Protein AF-A0A7M2AJI7-F1 (afdb_monomer_lite)

Secondary structure (DSSP, 8-state):
-EEEEEEEEPPPBHHHHTT-B-TT--PPB-HHHHHHHHHHHHHHTTS---EEEE-SSHHHHHHHHHHHHHH---EEE-GGGSPPP-GGGBT--HHHHHHHH-TTGGGS---PPPHHHHHHHHHHHHHHHHHHSTT-EEEEEE-HHHHHHHHHHHSTTT-SS----TT-EEEEEEETTEEEEEEEEEPTT-----S------SSSHHHHHHHHHHHHHHHHHTGGGS-GGGGT-TT-EEEEEEEEEEEETTEEEEEEEEEEEETTEEEEEEEEEE---S-----------

Radius of gyration: 22.79 Å; chains: 1; bounding box: 47×54×51 Å

pLDDT: mean 76.77, std 26.4, range [27.0, 98.88]

Structure (mmCIF, N/CA/C/O backbone):
data_AF-A0A7M2AJI7-F1
#
_entry.id   AF-A0A7M2AJI7-F1
#
loop_
_atom_site.group_PDB
_atom_site.id
_atom_site.type_symbol
_atom_site.label_atom_id
_atom_site.label_alt_id
_atom_site.label_comp_id
_atom_site.label_asym_id
_atom_site.label_entity_id
_atom_site.label_seq_id
_atom_site.pdbx_PDB_ins_code
_atom_site.Cartn_x
_atom_site.Cartn_y
_atom_site.Cartn_z
_atom_site.occupancy
_atom_site.B_iso_or_equiv
_atom_site.auth_seq_id
_atom_site.auth_comp_id
_atom_site.auth_asym_id
_atom_site.auth_atom_id
_atom_site.pdbx_PDB_model_num
ATOM 1 N N . MET A 1 1 ? -23.344 -1.200 14.673 1.00 78.75 1 MET A N 1
ATOM 2 C CA . MET A 1 1 ? -21.973 -1.723 14.736 1.00 78.75 1 MET A CA 1
ATOM 3 C C . MET A 1 1 ? -21.228 -1.281 13.487 1.00 78.75 1 MET A C 1
ATOM 5 O O . MET A 1 1 ? -21.817 -1.350 12.407 1.00 78.75 1 MET A O 1
ATOM 9 N N . ALA A 1 2 ? -20.015 -0.754 13.634 1.00 90.81 2 ALA A N 1
ATOM 10 C CA . ALA A 1 2 ? -19.232 -0.164 12.551 1.00 90.81 2 ALA A CA 1
ATOM 11 C C . ALA A 1 2 ? -17.759 -0.579 12.639 1.00 90.81 2 ALA A C 1
ATOM 13 O O . ALA A 1 2 ? -17.116 -0.370 13.661 1.00 90.81 2 ALA A O 1
ATOM 14 N N . THR A 1 3 ? -17.201 -1.112 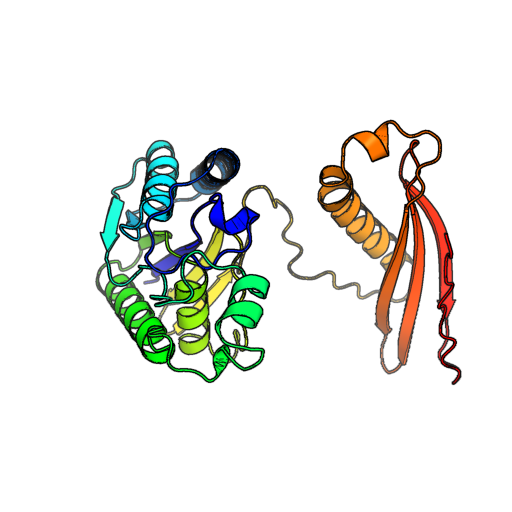11.555 1.00 96.69 3 THR A N 1
ATOM 15 C CA . THR A 1 3 ? -15.760 -1.401 11.463 1.00 96.69 3 THR A CA 1
ATOM 16 C C . THR A 1 3 ? -15.079 -0.281 10.685 1.00 96.69 3 THR A C 1
ATOM 18 O O . THR A 1 3 ? -15.529 0.082 9.595 1.00 96.69 3 THR A O 1
ATOM 21 N N . THR A 1 4 ? -13.997 0.274 11.231 1.00 98.06 4 THR A N 1
ATOM 22 C CA . THR A 1 4 ? -13.176 1.292 10.554 1.00 98.06 4 THR A CA 1
ATOM 23 C C . THR A 1 4 ? -11.874 0.662 10.089 1.00 98.06 4 THR A C 1
ATOM 25 O O . THR A 1 4 ? -11.208 -0.011 10.868 1.00 98.06 4 THR A O 1
ATOM 28 N N . ILE A 1 5 ? -11.490 0.890 8.836 1.00 98.69 5 ILE A N 1
ATOM 29 C CA . ILE A 1 5 ? -10.272 0.332 8.246 1.00 98.69 5 ILE A CA 1
ATOM 30 C C . ILE A 1 5 ? -9.422 1.462 7.668 1.00 98.69 5 ILE A C 1
ATOM 32 O O . ILE A 1 5 ? -9.848 2.149 6.742 1.00 98.69 5 ILE A O 1
ATOM 36 N N . GLY A 1 6 ? -8.213 1.643 8.194 1.00 98.62 6 GLY A N 1
ATOM 37 C CA . GLY A 1 6 ? -7.184 2.522 7.648 1.00 98.62 6 GLY A CA 1
ATOM 38 C C . GLY A 1 6 ? -6.243 1.754 6.724 1.00 98.62 6 GLY A C 1
ATOM 39 O O . GLY A 1 6 ? -5.364 1.039 7.192 1.00 98.62 6 GLY A O 1
ATOM 40 N N . LEU A 1 7 ? -6.406 1.909 5.413 1.00 98.81 7 LEU A N 1
ATOM 41 C CA . LEU A 1 7 ? -5.514 1.353 4.395 1.00 98.81 7 LEU A CA 1
ATOM 42 C C . LEU A 1 7 ? -4.303 2.270 4.220 1.00 98.81 7 LEU A C 1
ATOM 44 O O . LEU A 1 7 ? -4.465 3.438 3.868 1.00 98.81 7 LEU A O 1
ATOM 48 N N . ILE A 1 8 ? -3.104 1.741 4.436 1.00 98.88 8 ILE A N 1
ATOM 49 C CA . ILE A 1 8 ? -1.844 2.481 4.386 1.00 98.88 8 ILE A CA 1
ATOM 50 C C . ILE A 1 8 ? -0.928 1.848 3.347 1.00 98.88 8 ILE A C 1
ATOM 52 O O . ILE A 1 8 ? -0.671 0.647 3.392 1.00 98.88 8 ILE A O 1
ATOM 56 N N . ARG A 1 9 ? -0.377 2.647 2.432 1.00 98.75 9 ARG A N 1
ATOM 57 C CA . ARG A 1 9 ? 0.737 2.187 1.590 1.00 98.75 9 ARG A CA 1
ATOM 58 C C . ARG A 1 9 ? 2.046 2.287 2.369 1.00 98.75 9 ARG A C 1
ATOM 60 O O . ARG A 1 9 ? 2.282 3.292 3.035 1.00 98.75 9 ARG A O 1
ATOM 67 N N . HIS A 1 10 ? 2.906 1.280 2.240 1.00 98.75 10 HIS A N 1
ATOM 68 C CA . HIS A 1 10 ? 4.253 1.277 2.816 1.00 98.75 10 HIS A CA 1
ATOM 69 C C . HIS A 1 10 ? 5.047 2.570 2.526 1.00 98.75 10 HIS A C 1
ATOM 71 O O . HIS A 1 10 ? 4.789 3.278 1.543 1.00 98.75 10 HIS A O 1
ATOM 77 N N . GLY A 1 11 ? 6.040 2.865 3.369 1.00 97.94 11 GLY A N 1
ATOM 78 C CA . GLY A 1 11 ? 6.964 3.985 3.168 1.00 97.94 11 GLY A CA 1
ATOM 79 C C . GLY A 1 11 ? 7.808 3.875 1.899 1.00 97.94 11 GLY A C 1
ATOM 80 O O . GLY A 1 11 ? 7.823 2.840 1.231 1.00 97.94 11 GLY A O 1
ATOM 81 N N . VAL A 1 12 ? 8.475 4.964 1.527 1.00 97.00 12 VAL A N 1
ATOM 82 C CA . VAL A 1 12 ? 9.360 4.988 0.354 1.00 97.00 12 VAL A CA 1
ATOM 83 C C . VAL A 1 12 ? 10.479 3.942 0.474 1.00 97.00 12 VAL A C 1
ATOM 85 O O . VAL A 1 12 ? 10.937 3.572 1.552 1.00 97.00 12 VAL A O 1
ATOM 88 N N . THR A 1 13 ? 10.874 3.423 -0.682 1.00 98.25 13 THR A N 1
ATOM 89 C CA . THR A 1 13 ? 11.992 2.495 -0.879 1.00 98.25 13 THR A CA 1
ATOM 90 C C . THR A 1 13 ? 12.877 3.052 -1.990 1.00 98.25 13 THR A C 1
ATOM 92 O O . THR A 1 13 ? 12.413 3.861 -2.802 1.00 98.25 13 THR A O 1
ATOM 95 N N . GLU A 1 14 ? 14.096 2.537 -2.132 1.00 97.25 14 GLU A N 1
ATOM 96 C CA . GLU A 1 14 ? 14.982 2.930 -3.238 1.00 97.25 14 GLU A CA 1
ATOM 97 C C . GLU A 1 14 ? 14.343 2.717 -4.618 1.00 97.25 14 GLU A C 1
ATOM 99 O O . GLU A 1 14 ? 14.463 3.548 -5.517 1.00 97.25 14 GLU A O 1
ATOM 104 N N . TRP A 1 15 ? 13.573 1.640 -4.796 1.00 98.00 15 TRP A N 1
ATOM 105 C CA . TRP A 1 15 ? 12.910 1.376 -6.074 1.00 98.00 15 TRP A CA 1
ATOM 106 C C . TRP A 1 15 ? 11.748 2.329 -6.361 1.00 98.00 15 TRP A C 1
ATOM 108 O O . TRP A 1 15 ? 11.396 2.501 -7.526 1.00 98.00 15 TRP A O 1
ATOM 118 N N . ASN A 1 16 ? 11.163 2.983 -5.351 1.00 93.19 16 ASN A N 1
ATOM 119 C CA . ASN A 1 16 ? 10.223 4.076 -5.611 1.00 93.19 16 ASN A CA 1
ATOM 120 C C . ASN A 1 16 ? 10.945 5.287 -6.207 1.00 93.19 16 ASN A C 1
ATOM 122 O O . ASN A 1 16 ? 10.489 5.801 -7.226 1.00 93.19 16 ASN A O 1
ATOM 126 N N . ASN A 1 17 ? 12.085 5.678 -5.635 1.00 88.88 17 ASN A N 1
ATOM 127 C CA . ASN A 1 17 ? 12.876 6.818 -6.111 1.00 88.88 17 ASN A CA 1
ATOM 128 C C . ASN A 1 17 ? 13.401 6.598 -7.533 1.00 88.88 17 ASN A C 1
ATOM 130 O O . ASN A 1 17 ? 13.368 7.502 -8.364 1.00 88.88 17 ASN A O 1
ATOM 134 N N . LEU A 1 18 ? 13.791 5.361 -7.845 1.00 91.81 18 LEU A N 1
ATOM 135 C CA . LEU A 1 18 ? 14.234 4.961 -9.181 1.00 91.81 18 LEU A CA 1
ATOM 136 C C . LEU A 1 18 ? 13.083 4.667 -10.158 1.00 91.81 18 LEU A C 1
ATOM 138 O O . LEU A 1 18 ? 13.342 4.282 -11.294 1.00 91.81 18 LEU A O 1
ATOM 142 N N . SER A 1 19 ? 11.818 4.808 -9.742 1.00 94.06 19 SER A N 1
ATOM 143 C CA . SER A 1 19 ? 10.640 4.478 -10.562 1.00 94.06 19 SER A CA 1
ATOM 144 C C . SER A 1 19 ? 10.656 3.048 -11.131 1.00 94.06 19 SER A C 1
ATOM 146 O O . SER A 1 19 ? 10.193 2.792 -12.246 1.00 94.06 19 SER A O 1
ATOM 148 N N . LYS A 1 20 ? 11.180 2.096 -10.351 1.00 97.25 20 LYS A N 1
ATOM 149 C CA . LYS A 1 20 ? 11.219 0.669 -10.687 1.00 97.25 20 LYS A CA 1
ATOM 150 C C . LYS A 1 20 ? 9.962 -0.038 -10.193 1.00 97.25 20 LYS A C 1
ATOM 152 O O . LYS A 1 20 ? 9.489 0.206 -9.081 1.00 97.25 20 LYS A O 1
ATOM 157 N N . ALA A 1 21 ? 9.427 -0.952 -11.002 1.00 96.88 21 ALA A N 1
ATOM 158 C CA . ALA A 1 21 ? 8.356 -1.829 -10.535 1.00 96.88 21 ALA A CA 1
ATOM 159 C C . ALA A 1 21 ? 8.900 -2.769 -9.452 1.00 96.88 21 ALA A C 1
ATOM 161 O O . ALA A 1 21 ? 9.912 -3.426 -9.661 1.00 96.88 21 ALA A O 1
ATOM 162 N N . GLN A 1 22 ? 8.236 -2.822 -8.298 1.00 98.25 22 GLN A N 1
ATOM 163 C CA . GLN A 1 22 ? 8.641 -3.694 -7.188 1.00 98.25 22 GLN A CA 1
ATOM 164 C C . GLN A 1 22 ? 7.928 -5.032 -7.222 1.00 98.25 22 GLN A C 1
ATOM 166 O O . GLN A 1 22 ? 8.570 -6.058 -7.070 1.00 98.25 22 GLN A O 1
ATOM 171 N N . GLY A 1 23 ? 6.609 -5.009 -7.406 1.00 98.00 23 GLY A N 1
ATOM 172 C CA . GLY A 1 23 ? 5.778 -6.192 -7.252 1.00 98.00 23 GLY A CA 1
ATOM 173 C C . GLY A 1 23 ? 6.090 -6.955 -5.963 1.00 98.00 23 GLY A C 1
ATOM 174 O O . GLY A 1 23 ? 6.082 -6.361 -4.878 1.00 98.00 23 GLY A O 1
ATOM 175 N N . ILE A 1 24 ? 6.398 -8.244 -6.071 1.00 98.31 24 ILE A N 1
ATOM 176 C CA . ILE A 1 24 ? 6.724 -9.098 -4.921 1.00 98.31 24 ILE A CA 1
ATOM 177 C C . ILE A 1 24 ? 8.218 -9.135 -4.570 1.00 98.31 24 ILE A C 1
ATOM 179 O O . ILE A 1 24 ? 8.568 -9.736 -3.555 1.00 98.31 24 ILE A O 1
ATOM 183 N N . SER A 1 25 ? 9.087 -8.463 -5.333 1.00 98.44 25 SER A N 1
ATOM 184 C CA . SER A 1 25 ? 10.491 -8.270 -4.954 1.00 98.44 25 SER A CA 1
ATOM 185 C C . SER A 1 25 ? 10.599 -7.582 -3.592 1.00 98.44 25 SER A C 1
ATOM 187 O O . SER A 1 25 ? 9.934 -6.570 -3.323 1.00 98.44 25 SER A O 1
ATOM 189 N N . ASP A 1 26 ? 11.440 -8.137 -2.719 1.00 98.06 26 ASP A N 1
ATOM 190 C CA . ASP A 1 26 ? 11.510 -7.723 -1.321 1.00 98.06 26 ASP A CA 1
ATOM 191 C C . ASP A 1 26 ? 12.552 -6.623 -1.093 1.00 98.06 26 ASP A C 1
ATOM 193 O O . ASP A 1 26 ? 13.709 -6.874 -0.761 1.00 98.06 26 ASP A O 1
ATOM 197 N N . ILE A 1 27 ? 12.129 -5.380 -1.320 1.00 98.31 27 ILE A N 1
ATOM 198 C CA . ILE A 1 27 ? 12.952 -4.183 -1.124 1.00 98.31 27 ILE A CA 1
ATOM 199 C C . ILE A 1 27 ? 12.585 -3.542 0.219 1.00 98.31 27 ILE A C 1
ATOM 201 O O . ILE A 1 27 ? 11.392 -3.308 0.450 1.00 98.31 27 ILE A O 1
ATOM 205 N N . PRO A 1 28 ? 13.557 -3.257 1.106 1.00 98.62 28 PRO A N 1
ATOM 206 C CA . PRO A 1 28 ? 13.291 -2.588 2.375 1.00 98.62 28 PRO A CA 1
ATOM 207 C C . PRO A 1 28 ? 12.975 -1.099 2.179 1.00 98.62 28 PRO A C 1
ATOM 209 O O . PRO A 1 28 ? 13.199 -0.526 1.108 1.00 98.62 28 PRO A O 1
ATOM 212 N N . LEU A 1 29 ? 12.462 -0.466 3.235 1.00 98.69 29 LEU A N 1
ATOM 213 C CA . LEU A 1 29 ? 12.378 0.992 3.314 1.00 98.69 29 LEU A CA 1
ATOM 214 C C . LEU A 1 29 ? 13.768 1.621 3.201 1.00 98.69 29 LEU A C 1
ATOM 216 O O . LEU A 1 29 ? 14.758 1.043 3.652 1.00 98.69 29 LEU A O 1
ATOM 220 N N . ASN A 1 30 ? 13.820 2.825 2.639 1.00 97.31 30 ASN A N 1
ATOM 221 C CA . ASN A 1 30 ? 14.987 3.691 2.762 1.00 97.31 30 ASN A CA 1
ATOM 222 C C . ASN A 1 30 ? 14.817 4.681 3.925 1.00 97.31 30 ASN A C 1
ATOM 224 O O . ASN A 1 30 ? 13.809 4.648 4.634 1.00 97.31 30 ASN A O 1
ATOM 228 N N . GLU A 1 31 ? 15.800 5.562 4.119 1.00 95.94 31 GLU A N 1
ATOM 229 C CA . GLU A 1 31 ? 15.793 6.566 5.192 1.00 95.94 31 GLU A CA 1
ATOM 230 C C . GLU A 1 31 ? 14.533 7.444 5.144 1.00 95.94 31 GLU A C 1
ATOM 232 O O . GLU A 1 31 ? 13.827 7.564 6.145 1.00 95.94 31 GLU A O 1
ATOM 237 N N . GLU A 1 32 ? 14.165 7.945 3.958 1.00 94.75 32 GLU A N 1
ATOM 238 C CA . GLU A 1 32 ? 12.927 8.713 3.768 1.00 94.75 32 GLU A CA 1
ATOM 239 C C . GLU A 1 32 ? 11.686 7.891 4.157 1.00 94.75 32 GLU A C 1
ATOM 241 O O . GLU A 1 32 ? 10.779 8.389 4.822 1.00 94.75 32 GLU A O 1
ATOM 246 N N . GLY A 1 33 ? 11.629 6.614 3.775 1.00 96.06 33 GLY A N 1
ATOM 247 C CA . GLY A 1 33 ? 10.530 5.722 4.130 1.00 96.06 33 GLY A CA 1
ATOM 248 C C . GLY A 1 33 ? 10.381 5.518 5.636 1.00 96.06 33 GLY A C 1
ATOM 249 O O . GLY A 1 33 ? 9.252 5.470 6.134 1.00 96.06 33 GLY A O 1
ATOM 250 N N . ILE A 1 34 ? 11.497 5.441 6.364 1.00 97.94 34 ILE A N 1
ATOM 251 C CA . ILE A 1 34 ? 11.516 5.338 7.828 1.00 97.94 34 ILE A CA 1
ATOM 252 C C . ILE A 1 34 ? 10.990 6.634 8.458 1.00 97.94 34 ILE A C 1
ATOM 254 O O . ILE A 1 34 ? 10.131 6.586 9.346 1.00 97.94 34 ILE A O 1
ATOM 258 N N . GLU A 1 35 ? 11.435 7.794 7.974 1.00 93.38 35 GLU A N 1
ATOM 259 C CA . GLU A 1 35 ? 10.953 9.101 8.440 1.00 93.38 35 GLU A CA 1
ATOM 260 C C . GLU A 1 35 ? 9.452 9.280 8.183 1.00 93.38 35 GLU A C 1
ATOM 262 O O . GLU A 1 35 ? 8.701 9.685 9.076 1.00 93.38 35 GLU A O 1
ATOM 267 N N . GLN A 1 36 ? 8.988 8.915 6.985 1.00 93.19 36 GLN A N 1
ATOM 268 C CA . GLN A 1 36 ? 7.574 8.962 6.624 1.00 93.19 36 GLN A CA 1
ATOM 269 C C . GLN A 1 36 ? 6.725 8.059 7.529 1.00 93.19 36 GLN A C 1
ATOM 271 O O . GLN A 1 36 ? 5.682 8.489 8.030 1.00 93.19 36 GLN A O 1
ATOM 276 N N . ALA A 1 37 ? 7.165 6.818 7.771 1.00 97.69 37 ALA A N 1
ATOM 277 C CA . ALA A 1 37 ? 6.465 5.887 8.653 1.00 97.69 37 ALA A CA 1
ATOM 278 C C . ALA A 1 37 ? 6.415 6.412 10.097 1.00 97.69 37 ALA A C 1
ATOM 280 O O . ALA A 1 37 ? 5.370 6.342 10.743 1.00 97.69 37 ALA A O 1
ATOM 281 N N . THR A 1 38 ? 7.502 7.024 10.571 1.00 96.12 38 THR A N 1
ATOM 282 C CA . THR A 1 38 ? 7.580 7.650 11.900 1.00 96.12 38 THR A CA 1
ATOM 283 C C . THR A 1 38 ? 6.613 8.832 12.021 1.00 96.12 38 THR A C 1
ATOM 285 O O . THR A 1 38 ? 5.889 8.963 13.011 1.00 96.12 38 THR A O 1
ATOM 288 N N . ALA A 1 39 ? 6.534 9.681 10.993 1.00 92.06 39 ALA A N 1
ATOM 289 C CA . ALA A 1 39 ? 5.593 10.797 10.954 1.00 92.06 39 ALA A CA 1
ATOM 290 C C . ALA A 1 39 ? 4.131 10.320 10.938 1.00 92.06 39 ALA A C 1
ATOM 292 O O . ALA A 1 39 ? 3.271 10.928 11.583 1.00 92.06 39 ALA A O 1
ATOM 293 N N . LEU A 1 40 ? 3.845 9.221 10.231 1.00 95.25 40 LEU A N 1
ATOM 294 C CA . LEU A 1 40 ? 2.531 8.584 10.242 1.00 95.25 40 LEU A CA 1
ATOM 295 C C . LEU A 1 40 ? 2.195 8.002 11.613 1.00 95.25 40 LEU A C 1
ATOM 297 O O . LEU A 1 40 ? 1.114 8.285 12.122 1.00 95.25 40 LEU A O 1
ATOM 301 N N . ALA A 1 41 ? 3.123 7.286 12.244 1.00 96.69 41 ALA A N 1
ATOM 302 C CA . ALA A 1 41 ? 2.952 6.750 13.591 1.00 96.69 41 ALA A CA 1
ATOM 303 C C . ALA A 1 41 ? 2.573 7.855 14.596 1.00 96.69 41 ALA A C 1
ATOM 305 O O . ALA A 1 41 ? 1.580 7.734 15.310 1.00 96.69 41 ALA A O 1
ATOM 306 N N . LYS A 1 42 ? 3.279 8.996 14.559 1.00 92.81 42 LYS A N 1
ATOM 307 C CA . LYS A 1 42 ? 2.981 10.166 15.404 1.00 92.81 42 LYS A CA 1
ATOM 308 C C . LYS A 1 42 ? 1.607 10.787 15.141 1.00 92.81 42 LYS A C 1
ATOM 310 O O . LYS A 1 42 ? 1.004 11.339 16.052 1.00 92.81 42 LYS A O 1
ATOM 315 N N . ARG A 1 43 ? 1.120 10.768 13.899 1.00 91.50 43 ARG A N 1
ATOM 316 C CA . ARG A 1 43 ? -0.246 11.221 13.597 1.00 91.50 43 ARG A CA 1
ATOM 317 C C . ARG A 1 43 ? -1.271 10.245 14.175 1.00 91.50 43 ARG A C 1
ATOM 319 O O . ARG A 1 43 ? -2.264 10.676 14.747 1.00 91.50 43 ARG A O 1
ATOM 326 N N . LEU A 1 44 ? -1.038 8.949 13.993 1.00 94.81 44 LEU A N 1
ATOM 327 C CA . LEU A 1 44 ? -1.967 7.904 14.410 1.00 94.81 44 LEU A CA 1
ATOM 328 C C . LEU A 1 44 ? -2.042 7.762 15.933 1.00 94.81 44 LEU A C 1
ATOM 330 O O . LEU A 1 44 ? -3.052 7.278 16.419 1.00 94.81 44 LEU A O 1
ATOM 334 N N . SER A 1 45 ? -1.032 8.209 16.686 1.00 93.00 45 SER A N 1
ATOM 335 C CA . SER A 1 45 ? -1.029 8.119 18.153 1.00 93.00 45 SER A CA 1
ATOM 336 C C . SER A 1 45 ? -2.059 9.009 18.852 1.00 93.00 45 SER A C 1
ATOM 338 O O . SER A 1 45 ? -2.336 8.804 20.030 1.00 93.00 45 SER A O 1
ATOM 340 N N . SER A 1 46 ? -2.650 9.980 18.145 1.00 90.25 46 SER A N 1
ATOM 341 C CA . SER A 1 46 ? -3.812 10.738 18.632 1.00 90.25 46 SER A CA 1
ATOM 342 C C . SER A 1 46 ? -5.159 10.098 18.275 1.00 90.25 46 SER A C 1
ATOM 344 O O . SER A 1 46 ? -6.203 10.687 18.538 1.00 90.25 46 SER A O 1
ATOM 346 N N . GLU A 1 47 ? -5.148 8.934 17.627 1.00 92.75 47 GLU A N 1
ATOM 347 C CA . GLU A 1 47 ? -6.331 8.192 17.199 1.00 92.75 47 GLU A CA 1
ATOM 348 C C . GLU A 1 47 ? -6.348 6.813 17.876 1.00 92.75 47 GLU A C 1
ATOM 350 O O . GLU A 1 47 ? -5.303 6.224 18.147 1.00 92.75 47 GLU A O 1
ATOM 355 N N . GLU A 1 48 ? -7.534 6.260 18.122 1.00 94.50 48 GLU A N 1
ATOM 356 C CA . GLU A 1 48 ? -7.652 4.902 18.657 1.00 94.50 48 GLU A CA 1
ATOM 357 C C . GLU A 1 48 ? -7.566 3.872 17.526 1.00 94.50 48 GLU A C 1
ATOM 359 O O . GLU A 1 48 ? -8.251 3.988 16.507 1.00 94.50 48 GLU A O 1
ATOM 364 N N . TRP A 1 49 ? -6.732 2.851 17.701 1.00 98.25 49 TRP A N 1
ATOM 365 C CA . TRP A 1 49 ? -6.603 1.714 16.791 1.00 98.25 49 TRP A CA 1
ATOM 366 C C . TRP A 1 49 ? -6.484 0.441 17.623 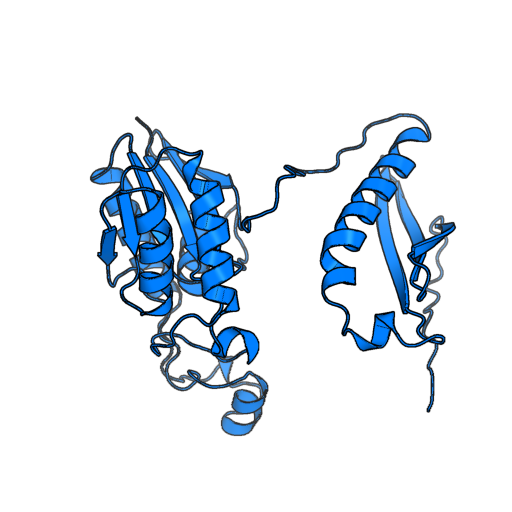1.00 98.25 49 TRP A C 1
ATOM 368 O O . TRP A 1 49 ? -5.853 0.452 18.673 1.00 98.25 49 TRP A O 1
ATOM 378 N N . ASP A 1 50 ? -7.094 -0.650 17.171 1.00 98.56 50 ASP A N 1
ATOM 379 C CA . ASP A 1 50 ? -7.149 -1.902 17.931 1.00 98.56 50 ASP A CA 1
ATOM 380 C C . ASP A 1 50 ? -6.101 -2.920 17.473 1.00 98.56 50 ASP A C 1
ATOM 382 O O . ASP A 1 50 ? -5.604 -3.715 18.268 1.00 98.56 50 ASP A O 1
ATOM 386 N N . VAL A 1 51 ? -5.811 -2.954 16.170 1.00 98.62 51 VAL A N 1
ATOM 387 C CA . VAL A 1 51 ? -4.969 -3.986 15.556 1.00 98.62 51 VAL A CA 1
ATOM 388 C C . VAL A 1 51 ? -4.397 -3.510 14.228 1.00 98.62 51 VAL A C 1
ATOM 390 O O . VAL A 1 51 ? -5.024 -2.747 13.487 1.00 98.62 51 VAL A O 1
ATOM 393 N N . ILE A 1 52 ? -3.201 -3.999 13.920 1.00 98.88 52 ILE A N 1
ATOM 394 C CA . ILE A 1 52 ? -2.521 -3.791 12.652 1.00 98.88 52 ILE A CA 1
ATOM 395 C C . ILE A 1 52 ? -2.457 -5.116 11.882 1.00 98.88 52 ILE A C 1
ATOM 397 O O . ILE A 1 52 ? -2.035 -6.141 12.412 1.00 98.88 52 ILE A O 1
ATOM 401 N N . PHE A 1 53 ? -2.804 -5.083 10.601 1.00 98.88 53 PHE A N 1
ATOM 402 C CA . PHE A 1 53 ? -2.468 -6.122 9.635 1.00 98.88 53 PHE A CA 1
ATOM 403 C C . PHE A 1 53 ? -1.444 -5.589 8.644 1.00 98.88 53 PHE A C 1
ATOM 405 O O . PHE A 1 53 ? -1.565 -4.461 8.172 1.00 98.88 53 PHE A O 1
ATOM 412 N N . SER A 1 54 ? -0.447 -6.394 8.297 1.00 98.88 54 SER A N 1
ATOM 413 C CA . SER A 1 54 ? 0.594 -6.005 7.354 1.00 98.88 54 SER A CA 1
ATOM 414 C C . SER A 1 54 ? 0.813 -7.060 6.283 1.00 98.88 54 SER A C 1
ATOM 416 O O . SER A 1 54 ? 0.687 -8.263 6.512 1.00 98.88 54 SER A O 1
ATOM 418 N N . SER A 1 55 ? 1.166 -6.609 5.086 1.00 98.75 55 SER A N 1
ATOM 419 C CA . SER A 1 55 ? 1.833 -7.482 4.131 1.00 98.75 55 SER A CA 1
ATOM 420 C C . SER A 1 55 ? 3.163 -7.954 4.711 1.00 98.75 55 SER A C 1
ATOM 422 O O . SER A 1 55 ? 3.905 -7.179 5.307 1.00 98.75 55 SER A O 1
ATOM 424 N N . ASN A 1 56 ? 3.517 -9.209 4.454 1.00 97.81 56 ASN A N 1
ATOM 425 C CA . ASN A 1 56 ? 4.800 -9.754 4.887 1.00 97.81 56 ASN A CA 1
ATOM 426 C C . ASN A 1 56 ? 6.010 -9.326 4.034 1.00 97.81 56 ASN A C 1
ATOM 428 O O . ASN A 1 56 ? 7.116 -9.767 4.328 1.00 97.81 56 ASN A O 1
ATOM 432 N N . LEU A 1 57 ? 5.838 -8.479 3.011 1.00 98.69 57 LEU A N 1
ATOM 433 C CA . LEU A 1 57 ? 6.975 -7.851 2.328 1.00 98.69 57 LEU A CA 1
ATOM 434 C C . LEU A 1 57 ? 7.644 -6.841 3.269 1.00 98.69 57 LEU A C 1
ATOM 436 O O . LEU A 1 57 ? 6.963 -6.058 3.936 1.00 98.69 57 LEU A O 1
ATOM 440 N N . THR A 1 58 ? 8.973 -6.833 3.302 1.00 98.69 58 THR A N 1
ATOM 441 C CA . THR A 1 58 ? 9.804 -6.131 4.286 1.00 98.69 58 THR A CA 1
ATOM 442 C C . THR A 1 58 ? 9.452 -4.651 4.400 1.00 98.69 58 THR A C 1
ATOM 444 O O . THR A 1 58 ? 9.254 -4.177 5.513 1.00 98.69 58 THR A O 1
ATOM 447 N N . ARG A 1 59 ? 9.245 -3.929 3.293 1.00 98.81 59 ARG A N 1
ATOM 448 C CA . ARG A 1 59 ? 8.796 -2.518 3.321 1.00 98.81 59 ARG A CA 1
ATOM 449 C C . ARG A 1 59 ? 7.483 -2.280 4.076 1.00 98.81 59 ARG A C 1
ATOM 451 O O . ARG A 1 59 ? 7.345 -1.282 4.785 1.00 98.81 59 ARG A O 1
ATOM 458 N N . ALA A 1 60 ? 6.509 -3.178 3.936 1.00 98.88 60 ALA A N 1
ATOM 459 C CA . ALA A 1 60 ? 5.230 -3.075 4.634 1.00 98.88 60 ALA A CA 1
ATOM 460 C C . ALA A 1 60 ? 5.382 -3.488 6.102 1.00 98.88 60 ALA A C 1
ATOM 462 O O . ALA A 1 60 ? 4.904 -2.781 6.988 1.00 98.88 60 ALA A O 1
ATOM 463 N N . ARG A 1 61 ? 6.123 -4.568 6.374 1.00 98.69 61 ARG A N 1
ATOM 464 C CA . ARG A 1 61 ? 6.449 -5.005 7.736 1.00 98.69 61 ARG A CA 1
ATOM 465 C C . ARG A 1 61 ? 7.186 -3.921 8.529 1.00 98.69 61 ARG A C 1
ATOM 467 O O . ARG A 1 61 ? 6.724 -3.571 9.603 1.00 98.69 61 ARG A O 1
ATOM 474 N N . GLN A 1 62 ? 8.241 -3.324 7.978 1.00 98.81 62 GLN A N 1
ATOM 475 C CA . GLN A 1 62 ? 8.984 -2.231 8.620 1.00 98.81 62 GLN A CA 1
ATOM 476 C C . GLN A 1 62 ? 8.091 -1.011 8.886 1.00 98.81 62 GLN A C 1
ATOM 478 O O . GLN A 1 62 ? 8.146 -0.426 9.963 1.00 98.81 62 GLN A O 1
ATOM 483 N N . THR A 1 63 ? 7.216 -0.654 7.936 1.00 98.88 63 THR A N 1
ATOM 484 C CA . THR A 1 63 ? 6.235 0.426 8.147 1.00 98.88 63 THR A CA 1
ATOM 485 C C . THR A 1 63 ? 5.294 0.088 9.314 1.00 98.88 63 THR A C 1
ATOM 487 O O . THR A 1 63 ? 5.044 0.935 10.169 1.00 98.88 63 THR A O 1
ATOM 490 N N . ALA A 1 64 ? 4.786 -1.147 9.373 1.00 98.81 64 ALA A N 1
ATOM 491 C CA . ALA A 1 64 ? 3.905 -1.609 10.443 1.00 98.81 64 ALA A CA 1
ATOM 492 C C . ALA A 1 64 ? 4.609 -1.673 11.808 1.00 98.81 64 ALA A C 1
ATOM 494 O O . ALA A 1 64 ? 4.009 -1.276 12.799 1.00 98.81 64 ALA A O 1
ATOM 495 N N . GLU A 1 65 ? 5.867 -2.114 11.863 1.00 98.75 65 GLU A N 1
ATOM 496 C CA . GLU A 1 65 ? 6.686 -2.169 13.082 1.00 98.75 65 GLU A CA 1
ATOM 497 C C . GLU A 1 65 ? 6.922 -0.770 13.668 1.00 98.75 65 GLU A C 1
ATOM 499 O O . GLU A 1 65 ? 6.732 -0.566 14.866 1.00 98.75 65 GLU A O 1
ATOM 504 N N . ILE A 1 66 ? 7.246 0.220 12.830 1.00 98.75 66 ILE A N 1
ATOM 505 C CA . ILE A 1 66 ? 7.416 1.616 13.269 1.00 98.75 66 ILE A CA 1
ATOM 506 C C . ILE A 1 66 ? 6.105 2.170 13.851 1.00 98.75 66 ILE A C 1
ATOM 508 O O . ILE A 1 66 ? 6.104 2.818 14.899 1.00 98.75 66 ILE A O 1
ATOM 512 N N . ILE A 1 67 ? 4.969 1.892 13.203 1.00 98.62 67 ILE A N 1
ATOM 513 C CA . ILE A 1 67 ? 3.651 2.303 13.708 1.00 98.62 67 ILE A CA 1
ATOM 514 C C . ILE A 1 67 ? 3.321 1.571 15.016 1.00 98.62 67 ILE A C 1
ATOM 516 O O . ILE A 1 67 ? 2.878 2.199 15.977 1.00 98.62 67 ILE A O 1
ATOM 520 N N . GLN A 1 68 ? 3.579 0.265 15.086 1.00 98.44 68 GLN A N 1
ATOM 521 C CA . GLN A 1 68 ? 3.343 -0.559 16.269 1.00 98.44 68 GLN A CA 1
ATOM 522 C C . GLN A 1 68 ? 4.099 -0.040 17.488 1.00 98.44 68 GLN A C 1
ATOM 524 O O . GLN A 1 68 ? 3.508 0.051 18.560 1.00 98.44 68 GLN A O 1
ATOM 529 N N . GLN A 1 69 ? 5.377 0.311 17.339 1.00 97.94 69 GLN A N 1
ATOM 530 C CA . GLN A 1 69 ? 6.190 0.840 18.437 1.00 97.94 69 GLN A CA 1
ATOM 531 C C . GLN A 1 69 ? 5.573 2.092 19.070 1.00 97.94 69 GLN A C 1
ATOM 533 O O . GLN A 1 69 ? 5.754 2.332 20.261 1.00 97.94 69 GLN A O 1
ATOM 538 N N . CYS A 1 70 ? 4.823 2.875 18.290 1.00 96.56 70 CYS A N 1
ATOM 539 C CA . CYS A 1 70 ? 4.139 4.066 18.775 1.00 96.56 70 CYS A CA 1
ATOM 540 C C . CYS A 1 70 ? 2.751 3.767 19.364 1.00 96.56 70 CYS A C 1
ATOM 542 O O . CYS A 1 70 ? 2.373 4.385 20.355 1.00 96.56 70 CYS A O 1
ATOM 544 N N . LEU A 1 71 ? 1.994 2.840 18.763 1.00 97.62 71 LEU A N 1
ATOM 545 C CA . LEU A 1 71 ? 0.604 2.559 19.151 1.00 97.62 71 LEU A CA 1
ATOM 546 C C . LEU A 1 71 ? 0.456 1.466 20.221 1.00 97.62 71 LEU A C 1
ATOM 548 O O . LEU A 1 71 ? -0.549 1.436 20.921 1.00 97.62 71 LEU A O 1
ATOM 552 N N . GLY A 1 72 ? 1.415 0.545 20.340 1.00 97.56 72 GLY A N 1
ATOM 553 C CA . GLY A 1 72 ? 1.369 -0.563 21.302 1.00 97.56 72 GLY A CA 1
ATOM 554 C C . GLY A 1 72 ? 0.332 -1.656 20.996 1.00 97.56 72 GLY A C 1
ATOM 555 O O . GLY A 1 72 ? -0.015 -2.430 21.884 1.00 97.56 72 GLY A O 1
ATOM 556 N N . VAL A 1 73 ? -0.170 -1.734 19.760 1.00 98.12 73 VAL A N 1
ATOM 557 C CA . VAL A 1 73 ? -1.222 -2.683 19.337 1.00 98.12 73 VAL A CA 1
ATOM 558 C C . VAL A 1 73 ? -0.642 -3.946 18.680 1.00 98.12 73 VAL A C 1
ATOM 560 O O . VAL A 1 73 ? 0.472 -3.914 18.151 1.00 98.12 73 VAL A O 1
ATOM 563 N N . PRO A 1 74 ? -1.360 -5.084 18.672 1.00 98.25 74 PRO A N 1
ATOM 564 C CA . PRO A 1 74 ? -0.888 -6.290 17.993 1.00 98.25 74 PRO A CA 1
ATOM 565 C C . PRO A 1 74 ? -0.760 -6.096 16.473 1.00 98.25 74 PRO A C 1
ATOM 567 O O . PRO A 1 74 ? -1.570 -5.404 15.851 1.00 98.25 74 PRO A O 1
ATOM 570 N N . VAL A 1 75 ? 0.243 -6.752 15.877 1.00 98.56 75 VAL A N 1
ATOM 571 C CA . VAL A 1 75 ? 0.489 -6.789 14.426 1.00 98.56 75 VAL A CA 1
ATOM 572 C C . VAL A 1 75 ? 0.385 -8.228 13.928 1.00 98.56 75 VAL A C 1
ATOM 574 O O . VAL A 1 75 ? 1.026 -9.122 14.478 1.00 98.56 75 VAL A O 1
ATOM 577 N N . PHE A 1 76 ? -0.364 -8.440 12.848 1.00 98.44 76 PHE A N 1
ATOM 578 C CA . PHE A 1 76 ? -0.475 -9.725 12.159 1.00 98.44 76 PHE A CA 1
ATOM 579 C C . PHE A 1 76 ? -0.080 -9.593 10.691 1.00 98.44 76 PHE A C 1
ATOM 581 O O . PHE A 1 76 ? -0.392 -8.599 10.040 1.00 98.44 76 PHE A O 1
ATOM 588 N N . ASN A 1 77 ? 0.575 -10.614 10.145 1.00 97.75 77 ASN A N 1
ATOM 589 C CA . ASN A 1 77 ? 0.919 -10.647 8.727 1.00 97.75 77 ASN A CA 1
ATOM 590 C C . ASN A 1 77 ? -0.144 -11.404 7.922 1.00 97.75 77 ASN A C 1
ATOM 592 O O . ASN A 1 77 ? -0.633 -12.439 8.372 1.00 97.75 77 ASN A O 1
ATOM 596 N N . ASP A 1 78 ? -0.459 -10.932 6.715 1.00 97.94 78 ASP A N 1
ATOM 597 C CA . ASP A 1 78 ? -1.354 -11.629 5.788 1.00 97.94 78 ASP A CA 1
ATOM 598 C C . ASP A 1 78 ? -0.835 -11.539 4.346 1.00 97.94 78 ASP A C 1
ATOM 600 O O . ASP A 1 78 ? -0.557 -10.464 3.811 1.00 97.94 78 ASP A O 1
ATOM 604 N N . GLU A 1 79 ? -0.682 -12.688 3.688 1.00 96.75 79 GLU A N 1
ATOM 605 C CA . GLU A 1 79 ? -0.137 -12.737 2.329 1.00 96.75 79 GLU A CA 1
ATOM 606 C C . GLU A 1 79 ? -1.120 -12.217 1.277 1.00 96.75 79 GLU A C 1
ATOM 608 O O . GLU A 1 79 ? -0.699 -11.733 0.223 1.00 96.75 79 GLU A O 1
ATOM 613 N N . ARG A 1 80 ? -2.430 -12.247 1.562 1.00 98.00 80 ARG A N 1
ATOM 614 C CA . ARG A 1 80 ? -3.467 -11.758 0.638 1.00 98.00 80 ARG A CA 1
ATOM 615 C C . ARG A 1 80 ? -3.347 -10.263 0.390 1.00 98.00 80 ARG A C 1
ATOM 617 O O . ARG A 1 80 ? -3.851 -9.794 -0.629 1.00 98.00 80 ARG A O 1
ATOM 624 N N . ILE A 1 81 ? -2.654 -9.540 1.276 1.00 98.62 81 ILE A N 1
ATOM 625 C CA . ILE A 1 81 ? -2.393 -8.107 1.147 1.00 98.62 81 ILE A CA 1
ATOM 626 C C . ILE A 1 81 ? -0.984 -7.758 0.650 1.00 98.62 81 ILE A C 1
ATOM 628 O O . ILE A 1 81 ? -0.548 -6.617 0.801 1.00 98.62 81 ILE A O 1
ATOM 632 N N . ARG A 1 82 ? -0.266 -8.699 0.020 1.00 98.56 82 ARG A N 1
ATOM 633 C CA . ARG A 1 82 ? 0.946 -8.402 -0.770 1.00 98.56 82 ARG A CA 1
ATOM 634 C C . ARG A 1 82 ? 0.660 -7.494 -1.966 1.00 98.56 82 ARG A C 1
ATOM 636 O O . ARG A 1 82 ? -0.482 -7.375 -2.407 1.00 98.56 82 ARG A O 1
ATOM 643 N N . GLU A 1 83 ? 1.709 -6.882 -2.508 1.00 98.69 83 GLU A N 1
ATOM 644 C CA . GLU A 1 83 ? 1.613 -6.164 -3.780 1.00 98.69 83 GLU A CA 1
ATOM 645 C C . GLU A 1 83 ? 1.242 -7.130 -4.912 1.00 98.69 83 GLU A C 1
ATOM 647 O O . GLU A 1 83 ? 1.324 -8.351 -4.754 1.00 98.69 83 GLU A O 1
ATOM 652 N N . ILE A 1 84 ? 0.791 -6.587 -6.036 1.00 98.38 84 ILE A N 1
ATOM 653 C CA . ILE A 1 84 ? 0.665 -7.342 -7.284 1.00 98.38 84 ILE A CA 1
ATOM 654 C C . ILE A 1 84 ? 2.002 -8.002 -7.666 1.00 98.38 84 ILE A C 1
ATOM 656 O O . ILE A 1 84 ? 3.045 -7.361 -7.577 1.00 98.38 84 ILE A O 1
ATOM 660 N N . ASN A 1 85 ? 1.993 -9.259 -8.116 1.00 98.44 85 ASN A N 1
ATOM 661 C CA . ASN A 1 85 ? 3.181 -9.835 -8.756 1.00 98.44 85 ASN A CA 1
ATOM 662 C C . ASN A 1 85 ? 3.384 -9.184 -10.133 1.00 98.44 85 ASN A C 1
ATOM 664 O O . ASN A 1 85 ? 2.509 -9.253 -10.997 1.00 98.44 85 ASN A O 1
ATOM 668 N N . CYS A 1 86 ? 4.535 -8.547 -10.329 1.00 98.19 86 CYS A N 1
ATOM 669 C CA . CYS A 1 86 ? 4.851 -7.811 -11.547 1.00 98.19 86 CYS A CA 1
ATOM 670 C C . CYS A 1 86 ? 5.661 -8.652 -12.553 1.00 98.19 86 CYS A C 1
ATOM 672 O O . CYS A 1 86 ? 6.015 -8.150 -13.616 1.00 98.19 86 CYS A O 1
ATOM 674 N N . GLY A 1 87 ? 5.937 -9.925 -12.268 1.00 98.12 87 GLY A N 1
ATOM 675 C CA . GLY A 1 87 ? 6.606 -10.833 -13.195 1.00 98.12 87 GLY A CA 1
ATOM 676 C C . GLY A 1 87 ? 7.943 -10.278 -13.692 1.00 98.12 87 GLY A C 1
ATOM 677 O O . GLY A 1 87 ? 8.748 -9.757 -12.921 1.00 98.12 87 GLY A O 1
ATOM 678 N N . LEU A 1 88 ? 8.174 -10.354 -15.004 1.00 98.38 88 LEU A N 1
ATOM 679 C CA . LEU A 1 88 ? 9.447 -9.960 -15.616 1.00 98.38 88 LEU A CA 1
ATOM 680 C C . LEU A 1 88 ? 9.744 -8.455 -15.548 1.00 98.38 88 LEU A C 1
ATOM 682 O O . LEU A 1 88 ? 10.887 -8.065 -15.783 1.00 98.38 88 LEU A O 1
ATOM 686 N N . ILE A 1 89 ? 8.757 -7.603 -15.244 1.00 98.38 89 ILE A N 1
ATOM 687 C CA . ILE A 1 89 ? 8.990 -6.153 -15.174 1.00 98.38 89 ILE A CA 1
ATOM 688 C C . ILE A 1 89 ? 9.520 -5.699 -13.807 1.00 98.38 89 ILE A C 1
ATOM 690 O O . ILE A 1 89 ? 9.901 -4.535 -13.667 1.00 98.38 89 ILE A O 1
ATOM 694 N N . GLU A 1 90 ? 9.572 -6.571 -12.799 1.00 98.62 90 GLU A N 1
ATOM 695 C CA . GLU A 1 90 ? 10.178 -6.231 -11.509 1.00 98.62 90 GLU A CA 1
ATOM 696 C C . GLU A 1 90 ? 11.643 -5.796 -11.673 1.00 98.62 90 GLU A C 1
ATOM 698 O O . GLU A 1 90 ? 12.402 -6.335 -12.475 1.00 98.62 90 GLU A O 1
ATOM 703 N N . GLY A 1 91 ? 12.034 -4.747 -10.950 1.00 98.38 91 GLY A N 1
ATOM 704 C CA . GLY A 1 91 ? 13.371 -4.158 -11.019 1.00 98.38 91 GLY A CA 1
ATOM 705 C C . GLY A 1 91 ? 13.623 -3.272 -12.237 1.00 98.38 91 GLY A C 1
ATOM 706 O O . GLY A 1 91 ? 14.724 -2.727 -12.346 1.00 98.38 91 GLY A O 1
ATOM 707 N N . THR A 1 92 ? 12.623 -3.088 -13.109 1.00 98.50 92 THR A N 1
ATOM 708 C CA . THR A 1 92 ? 12.749 -2.277 -14.327 1.00 98.50 92 THR A CA 1
ATOM 709 C C . THR A 1 92 ? 12.000 -0.949 -14.248 1.00 98.50 92 THR A C 1
ATOM 711 O O . THR A 1 92 ? 10.875 -0.867 -13.729 1.00 98.50 92 THR A O 1
ATOM 714 N N . THR A 1 93 ? 12.607 0.091 -14.813 1.00 97.56 93 THR A N 1
ATOM 715 C CA . THR A 1 93 ? 11.940 1.349 -15.160 1.00 97.56 93 THR A CA 1
ATOM 716 C C . THR A 1 93 ? 11.092 1.179 -16.420 1.00 97.56 93 THR A C 1
ATOM 718 O O . THR A 1 93 ? 11.182 0.180 -17.135 1.00 97.56 93 THR A O 1
ATOM 721 N N . GLU A 1 94 ? 10.249 2.165 -16.716 1.00 94.06 94 GLU A N 1
ATOM 722 C CA . GLU A 1 94 ? 9.482 2.186 -17.965 1.00 94.06 94 GLU A CA 1
ATOM 723 C C . GLU A 1 94 ? 10.388 2.185 -19.210 1.00 94.06 94 GLU A C 1
ATOM 725 O O . GLU A 1 94 ? 10.129 1.459 -20.167 1.00 94.06 94 GLU A O 1
ATOM 730 N N . GLU A 1 95 ? 11.467 2.967 -19.185 1.00 97.62 95 GLU A N 1
ATOM 731 C CA . GLU A 1 95 ? 12.425 3.083 -20.290 1.00 97.62 95 GLU A CA 1
ATOM 732 C C . GLU A 1 95 ? 13.143 1.755 -20.565 1.00 97.62 95 GLU A C 1
ATOM 734 O O . GLU A 1 95 ? 13.267 1.325 -21.716 1.00 97.62 95 GLU A O 1
ATOM 739 N N . GLU A 1 96 ? 13.543 1.049 -19.504 1.00 98.06 96 GLU A N 1
ATOM 740 C CA . GLU A 1 96 ? 14.137 -0.283 -19.619 1.00 98.06 96 GLU A CA 1
ATOM 741 C C . GLU A 1 96 ? 13.149 -1.283 -20.233 1.00 98.06 96 GLU A C 1
ATOM 743 O O . GLU A 1 96 ? 13.554 -2.121 -21.040 1.00 98.06 96 GLU A O 1
ATOM 748 N N . ARG A 1 97 ? 11.850 -1.185 -19.912 1.00 98.25 97 ARG A N 1
ATOM 749 C CA . ARG A 1 97 ? 10.828 -2.059 -20.512 1.00 98.25 97 ARG A CA 1
ATOM 750 C C . ARG A 1 97 ? 10.641 -1.792 -21.993 1.00 98.25 97 ARG A C 1
ATOM 752 O O . ARG A 1 97 ? 10.590 -2.742 -22.767 1.00 98.25 97 ARG A O 1
ATOM 759 N N . ILE A 1 98 ? 10.570 -0.521 -22.387 1.00 98.06 98 ILE A N 1
ATOM 760 C CA . ILE A 1 98 ? 10.457 -0.133 -23.798 1.00 98.06 98 ILE A CA 1
ATOM 761 C C . ILE A 1 98 ? 11.673 -0.639 -24.578 1.00 98.06 98 ILE A C 1
ATOM 763 O O . ILE A 1 98 ? 11.519 -1.162 -25.676 1.00 98.06 98 ILE A O 1
ATOM 767 N N . THR A 1 99 ? 12.865 -0.554 -23.990 1.00 98.25 99 THR A N 1
ATOM 768 C CA . THR A 1 99 ? 14.098 -1.043 -24.619 1.00 98.25 99 THR A CA 1
ATOM 769 C C . THR A 1 99 ? 14.111 -2.568 -24.765 1.00 98.25 99 THR A C 1
ATOM 771 O O . THR A 1 99 ? 14.521 -3.080 -25.803 1.00 98.25 99 THR A O 1
ATOM 774 N N . ARG A 1 100 ? 13.665 -3.312 -23.743 1.00 97.94 100 ARG A N 1
ATOM 775 C CA . ARG A 1 100 ? 13.720 -4.787 -23.730 1.00 97.94 100 ARG A CA 1
ATOM 776 C C . ARG A 1 100 ? 12.585 -5.457 -24.500 1.00 97.94 100 ARG A C 1
ATOM 778 O O . ARG A 1 100 ? 12.815 -6.464 -25.159 1.00 97.94 100 ARG A O 1
ATOM 785 N N . TRP A 1 101 ? 11.371 -4.926 -24.383 1.00 98.00 101 TRP A N 1
ATOM 786 C CA . TRP A 1 101 ? 10.146 -5.556 -24.882 1.00 98.00 101 TRP A CA 1
ATOM 787 C C . TRP A 1 101 ? 9.381 -4.685 -25.885 1.00 98.00 101 TRP A C 1
ATOM 789 O O . TRP A 1 101 ? 8.400 -5.147 -26.453 1.00 98.00 101 TRP A O 1
ATOM 799 N N . GLY A 1 102 ? 9.815 -3.453 -26.157 1.00 97.88 102 GLY A N 1
ATOM 800 C CA . GLY A 1 102 ? 9.150 -2.546 -27.095 1.00 97.88 102 GLY A CA 1
ATOM 801 C C . GLY A 1 102 ? 8.056 -1.681 -26.460 1.00 97.88 102 GLY A C 1
ATOM 802 O O . GLY A 1 102 ? 7.645 -1.865 -25.314 1.00 97.88 102 GLY A O 1
ATOM 803 N N . ALA A 1 103 ? 7.557 -0.703 -27.222 1.00 96.62 103 ALA A N 1
ATOM 804 C CA . ALA A 1 103 ? 6.557 0.262 -26.746 1.00 96.62 103 ALA A CA 1
ATOM 805 C C . ALA A 1 103 ? 5.215 -0.385 -26.344 1.00 96.62 103 ALA A C 1
ATOM 807 O O . ALA A 1 103 ? 4.491 0.156 -25.508 1.00 96.62 103 ALA A O 1
ATOM 808 N N . ASN A 1 104 ? 4.901 -1.558 -26.898 1.00 96.75 104 ASN A N 1
ATOM 809 C CA . ASN A 1 104 ? 3.698 -2.332 -26.602 1.00 96.75 104 ASN A CA 1
ATOM 810 C C . ASN A 1 104 ? 3.909 -3.385 -25.497 1.00 96.75 104 ASN A C 1
ATOM 812 O O . ASN A 1 104 ? 3.121 -4.321 -25.394 1.00 96.75 104 ASN A O 1
ATOM 816 N N . TRP A 1 105 ? 4.939 -3.256 -24.648 1.00 96.94 105 TRP A N 1
ATOM 817 C CA . TRP A 1 105 ? 5.223 -4.226 -23.578 1.00 96.94 105 TRP A CA 1
ATOM 818 C C . TRP A 1 105 ? 4.012 -4.514 -22.668 1.00 96.94 105 TRP A C 1
ATOM 820 O O . TRP A 1 105 ? 3.885 -5.617 -22.148 1.00 96.94 105 TRP A O 1
ATOM 830 N N . ARG A 1 106 ? 3.089 -3.551 -22.506 1.00 94.06 106 ARG A N 1
ATOM 831 C CA . ARG A 1 106 ? 1.849 -3.697 -21.714 1.00 94.06 106 ARG A CA 1
ATOM 832 C C . ARG A 1 106 ? 0.852 -4.708 -22.286 1.00 94.06 106 ARG A C 1
ATOM 834 O O . ARG A 1 106 ? -0.018 -5.164 -21.555 1.00 94.06 106 ARG A O 1
ATOM 841 N N . GLU A 1 107 ? 0.948 -5.014 -23.576 1.00 95.00 107 GLU A N 1
ATOM 842 C CA . GLU A 1 107 ? 0.093 -5.988 -24.267 1.00 95.00 107 GLU A CA 1
ATOM 843 C C . GLU A 1 107 ? 0.690 -7.402 -24.224 1.00 95.00 107 GLU A C 1
ATOM 845 O O . GLU A 1 107 ? 0.029 -8.376 -24.579 1.00 95.00 107 GLU A O 1
ATOM 850 N N . GLN A 1 108 ? 1.948 -7.526 -23.796 1.00 96.06 108 GLN A N 1
ATOM 851 C CA . GLN A 1 108 ? 2.665 -8.791 -23.768 1.00 96.06 108 GLN A CA 1
ATOM 852 C C . GLN A 1 108 ? 2.421 -9.538 -22.459 1.00 96.06 108 GLN A C 1
ATOM 854 O O . GLN A 1 108 ? 2.288 -8.952 -21.384 1.00 96.06 108 GLN A O 1
ATOM 859 N N . ASN A 1 109 ? 2.428 -10.868 -22.536 1.00 96.69 109 ASN A N 1
ATOM 860 C CA . ASN A 1 109 ? 2.390 -11.705 -21.347 1.00 96.69 109 ASN A CA 1
ATOM 861 C C . ASN A 1 109 ? 3.781 -11.774 -20.698 1.00 96.69 109 ASN A C 1
ATOM 863 O O . ASN A 1 109 ? 4.604 -12.613 -21.058 1.00 96.69 109 ASN A O 1
ATOM 867 N N . LEU A 1 110 ? 4.024 -10.891 -19.729 1.00 97.50 110 LEU A N 1
ATOM 868 C CA . LEU A 1 110 ? 5.272 -10.818 -18.959 1.00 97.50 110 LEU A CA 1
ATOM 869 C C . LEU A 1 110 ? 5.156 -11.460 -17.564 1.00 97.50 110 LEU A C 1
ATOM 871 O O . LEU A 1 110 ? 5.972 -11.187 -16.684 1.00 97.50 110 LEU A O 1
ATOM 875 N N . GLY A 1 111 ? 4.141 -12.306 -17.349 1.00 97.75 111 GLY A N 1
ATOM 876 C CA . GLY A 1 111 ? 3.943 -13.028 -16.088 1.00 97.75 111 GLY A CA 1
ATOM 877 C C . GLY A 1 111 ? 3.391 -12.180 -14.937 1.00 97.75 111 GLY A C 1
ATOM 878 O O . GLY A 1 111 ? 3.566 -12.549 -13.779 1.00 97.75 111 GLY A O 1
ATOM 879 N N . MET A 1 112 ? 2.749 -11.047 -15.235 1.00 97.81 112 MET A N 1
ATOM 880 C CA . MET A 1 112 ? 2.072 -10.227 -14.227 1.00 97.81 112 MET A CA 1
ATOM 881 C C . MET A 1 112 ? 0.809 -10.927 -13.703 1.00 97.81 112 MET A C 1
ATOM 883 O O . MET A 1 112 ? 0.088 -11.576 -14.461 1.00 97.81 112 MET A O 1
ATOM 887 N N . GLU A 1 113 ? 0.517 -10.769 -12.412 1.00 97.56 113 GLU A N 1
ATOM 888 C CA . GLU A 1 113 ? -0.740 -11.232 -11.816 1.00 97.56 113 GLU A CA 1
ATOM 889 C C . GLU A 1 113 ? -1.932 -10.468 -12.418 1.00 97.56 113 GLU A C 1
ATOM 891 O O . GLU A 1 113 ? -1.875 -9.261 -12.658 1.00 97.56 113 GLU A O 1
ATOM 896 N N . ASP A 1 114 ? -3.037 -11.175 -12.654 1.00 96.81 114 ASP A N 1
ATOM 897 C CA . ASP A 1 114 ? -4.256 -10.571 -13.182 1.00 96.81 114 ASP A CA 1
ATOM 898 C C . ASP A 1 114 ? -4.860 -9.559 -12.189 1.00 96.81 114 ASP A C 1
ATOM 900 O O . ASP A 1 114 ? -5.051 -9.843 -11.003 1.00 96.81 114 ASP A O 1
ATOM 904 N N . PHE A 1 115 ? -5.215 -8.368 -12.679 1.00 95.88 115 PHE A N 1
ATOM 905 C CA . PHE A 1 115 ? -5.691 -7.273 -11.827 1.00 95.88 115 PHE A CA 1
ATOM 906 C C . PHE A 1 115 ? -7.011 -7.599 -11.112 1.00 95.88 115 PHE A C 1
ATOM 908 O O . PHE A 1 115 ? -7.232 -7.123 -9.994 1.00 95.88 115 PHE A O 1
ATOM 915 N N . LYS A 1 116 ? -7.884 -8.425 -11.709 1.00 96.50 116 LYS A N 1
ATOM 916 C CA . LYS A 1 116 ? -9.128 -8.865 -11.058 1.00 96.50 116 LYS A CA 1
ATOM 917 C C . LYS A 1 116 ? -8.821 -9.851 -9.937 1.00 96.50 116 LYS A C 1
ATOM 919 O O . LYS A 1 116 ? -9.491 -9.817 -8.908 1.00 96.50 116 LYS A O 1
ATOM 924 N N . MET A 1 117 ? -7.799 -10.692 -10.096 1.00 97.88 117 MET A N 1
ATOM 925 C CA . MET A 1 117 ? -7.340 -11.595 -9.037 1.00 97.88 117 MET A CA 1
ATOM 926 C C . MET A 1 117 ? -6.741 -10.831 -7.851 1.00 97.88 117 MET A C 1
ATOM 928 O O . MET A 1 117 ? -7.092 -11.137 -6.708 1.00 97.88 117 MET A O 1
ATOM 932 N N . VAL A 1 118 ? -5.955 -9.778 -8.108 1.00 98.25 118 VAL A N 1
ATOM 933 C CA . VAL A 1 118 ? -5.450 -8.864 -7.064 1.00 98.25 118 VAL A CA 1
ATOM 934 C C . VAL A 1 118 ? -6.605 -8.214 -6.299 1.00 98.25 118 VAL A C 1
ATOM 936 O O . VAL A 1 118 ? -6.648 -8.258 -5.068 1.00 98.25 118 VAL A O 1
ATOM 939 N N . ALA A 1 119 ? -7.581 -7.651 -7.017 1.00 97.75 119 ALA A N 1
ATOM 940 C CA . ALA A 1 119 ? -8.755 -7.050 -6.394 1.00 97.75 119 ALA A CA 1
ATOM 941 C C . ALA A 1 119 ? -9.554 -8.074 -5.579 1.00 97.75 119 ALA A C 1
ATOM 943 O O . ALA A 1 119 ? -9.930 -7.803 -4.441 1.00 97.75 119 ALA A O 1
ATOM 944 N N . LYS A 1 120 ? -9.762 -9.280 -6.118 1.00 98.19 120 LYS A N 1
ATOM 945 C CA . LYS A 1 120 ? -10.489 -10.358 -5.441 1.00 98.19 120 LYS A CA 1
ATOM 946 C C . LYS A 1 120 ? -9.843 -10.735 -4.109 1.00 98.19 120 LYS A C 1
ATOM 948 O O . LYS A 1 120 ? -10.563 -10.871 -3.117 1.00 98.19 120 LYS A O 1
ATOM 953 N N . ARG A 1 121 ? -8.513 -10.893 -4.046 1.00 98.31 121 ARG A N 1
ATOM 954 C CA . ARG A 1 121 ? -7.832 -11.235 -2.780 1.00 98.31 121 ARG A CA 1
ATOM 955 C C . ARG A 1 121 ? -7.848 -10.083 -1.775 1.00 98.31 121 ARG A C 1
ATOM 957 O O . ARG A 1 121 ? -8.026 -10.342 -0.586 1.00 98.31 121 ARG A O 1
ATOM 964 N N . GLY A 1 122 ? -7.763 -8.837 -2.246 1.00 98.31 122 GLY A N 1
ATOM 965 C CA . GLY A 1 122 ? -7.942 -7.648 -1.412 1.00 98.31 122 GLY A CA 1
ATOM 966 C C . GLY A 1 122 ? -9.351 -7.550 -0.816 1.00 98.31 122 GLY A C 1
ATOM 967 O O . GLY A 1 122 ? -9.499 -7.397 0.393 1.00 98.31 122 GLY A O 1
ATOM 968 N N . LEU A 1 123 ? -10.394 -7.743 -1.628 1.00 97.94 123 LEU A N 1
ATOM 969 C CA . LEU A 1 123 ? -11.789 -7.767 -1.168 1.00 97.94 123 LEU A CA 1
ATOM 970 C C . LEU A 1 123 ? -12.055 -8.905 -0.180 1.00 97.94 123 LEU A C 1
ATOM 972 O O . LEU A 1 123 ? -12.602 -8.667 0.891 1.00 97.94 123 LEU A O 1
ATOM 976 N N . THR A 1 124 ? -11.593 -10.119 -0.494 1.00 98.25 124 THR A N 1
ATOM 977 C CA . THR A 1 124 ? -11.712 -11.283 0.405 1.00 98.25 124 THR A CA 1
ATOM 978 C C . THR A 1 124 ? -11.083 -11.000 1.774 1.00 98.25 124 THR A C 1
ATOM 980 O O . THR A 1 124 ? -11.593 -11.430 2.809 1.00 98.25 124 THR A O 1
ATOM 983 N N . PHE A 1 125 ? -9.961 -10.275 1.800 1.00 98.50 125 PHE A N 1
ATOM 984 C CA . PHE A 1 125 ? -9.328 -9.852 3.043 1.00 98.50 125 PHE A CA 1
ATOM 985 C C . PHE A 1 125 ? -10.192 -8.833 3.807 1.00 98.50 125 PHE A C 1
ATOM 987 O O . PHE A 1 125 ? -10.453 -9.034 4.992 1.00 98.50 125 PHE A O 1
ATOM 994 N N . LEU A 1 126 ? -10.698 -7.792 3.138 1.00 98.12 126 LEU A N 1
ATOM 995 C CA . LEU A 1 126 ? -11.560 -6.776 3.761 1.00 98.12 126 LEU A CA 1
ATOM 996 C C . LEU A 1 126 ? -12.872 -7.364 4.299 1.00 98.12 126 LEU A C 1
ATOM 998 O O . LEU A 1 126 ? -13.291 -7.016 5.400 1.00 98.12 126 LEU A O 1
ATOM 1002 N N . GLU A 1 127 ? -13.490 -8.288 3.564 1.00 96.44 127 GLU A N 1
ATOM 1003 C CA . GLU A 1 127 ? -14.695 -9.011 3.984 1.00 96.44 127 GLU A CA 1
ATOM 1004 C C . GLU A 1 127 ? -14.469 -9.850 5.243 1.00 96.44 127 GLU A C 1
ATOM 1006 O O . GLU A 1 127 ? -15.351 -9.931 6.099 1.00 96.44 127 GLU A O 1
ATOM 1011 N N . LYS A 1 128 ? -13.291 -10.472 5.372 1.00 96.88 128 LYS A N 1
ATOM 1012 C CA . LYS A 1 128 ? -12.906 -11.181 6.597 1.00 96.88 128 LYS A CA 1
ATOM 1013 C C . LYS A 1 128 ? -12.808 -10.201 7.767 1.00 96.88 128 LYS A C 1
ATOM 1015 O O . LYS A 1 128 ? -13.388 -10.458 8.818 1.00 96.88 128 LYS A O 1
ATOM 1020 N N . LEU A 1 129 ? -12.139 -9.060 7.566 1.00 96.88 129 LEU A N 1
ATOM 1021 C CA . LEU A 1 129 ? -11.944 -8.072 8.628 1.00 96.88 129 LEU A CA 1
ATOM 1022 C C . LEU A 1 129 ? -13.266 -7.553 9.199 1.00 96.88 129 LEU A C 1
ATOM 1024 O O . LEU A 1 129 ? -13.437 -7.539 10.413 1.00 96.88 129 LEU A O 1
ATOM 1028 N N . ILE A 1 130 ? -14.225 -7.180 8.348 1.00 96.06 130 ILE A N 1
ATOM 1029 C CA . ILE A 1 130 ? -15.516 -6.650 8.822 1.00 96.06 130 ILE A CA 1
ATOM 1030 C C . ILE A 1 130 ? -16.378 -7.691 9.551 1.00 96.06 130 ILE A C 1
ATOM 1032 O O . ILE A 1 130 ? -17.278 -7.311 10.295 1.00 96.06 130 ILE A O 1
ATOM 1036 N N . LYS A 1 131 ? -16.131 -8.991 9.339 1.00 94.81 131 LYS A N 1
ATOM 1037 C CA . LYS A 1 131 ? -16.839 -10.081 10.029 1.00 94.81 131 LYS A CA 1
ATOM 1038 C C . LYS A 1 131 ? -16.204 -10.415 11.376 1.00 94.81 131 LYS A C 1
ATOM 1040 O O . LYS A 1 131 ? -16.923 -10.670 12.333 1.00 94.81 131 LYS A O 1
ATOM 1045 N N . GLU A 1 132 ? -14.875 -10.424 11.443 1.00 96.12 132 GLU A N 1
ATOM 1046 C CA . GLU A 1 132 ? -14.127 -10.855 12.634 1.00 96.12 132 GLU A CA 1
ATOM 1047 C C . GLU A 1 132 ? -13.839 -9.711 13.619 1.00 96.12 132 GLU A C 1
ATOM 1049 O O . GLU A 1 132 ? -13.592 -9.957 14.797 1.00 96.12 132 GLU A O 1
ATOM 1054 N N . HIS A 1 133 ? -13.900 -8.459 13.163 1.00 95.94 133 HIS A N 1
ATOM 1055 C CA . HIS A 1 133 ? -13.517 -7.278 13.939 1.00 95.94 133 HIS A CA 1
ATOM 1056 C C . HIS A 1 133 ? -14.635 -6.225 13.934 1.00 95.94 133 HIS A C 1
ATOM 1058 O O . HIS A 1 133 ? -14.480 -5.086 13.480 1.00 95.94 133 HIS A O 1
ATOM 1064 N N . VAL A 1 134 ? -15.800 -6.635 14.427 1.00 94.38 134 VAL A N 1
ATOM 1065 C CA . VAL A 1 134 ? -16.962 -5.762 14.621 1.00 94.38 134 VAL A CA 1
ATOM 1066 C C . VAL A 1 134 ? -16.650 -4.701 15.680 1.00 94.38 134 VAL A C 1
ATOM 1068 O O . VAL A 1 134 ? -16.076 -5.024 16.716 1.00 94.38 134 VAL A O 1
ATOM 1071 N N . ASP A 1 135 ? -17.015 -3.442 15.417 1.00 95.88 135 ASP A N 1
ATOM 1072 C CA . ASP A 1 135 ? -16.760 -2.290 16.306 1.00 95.88 135 ASP A CA 1
ATOM 1073 C C . ASP A 1 135 ? -15.273 -2.024 16.594 1.00 95.88 135 ASP A C 1
ATOM 1075 O O . ASP A 1 135 ? -14.910 -1.445 17.616 1.00 95.88 135 ASP A O 1
ATOM 1079 N N . LYS A 1 136 ? -14.400 -2.434 15.666 1.00 97.88 136 LYS A N 1
ATOM 1080 C CA . LYS A 1 136 ? -12.951 -2.237 15.749 1.00 97.88 136 LYS A CA 1
ATOM 1081 C C . LYS A 1 136 ? -12.428 -1.269 14.698 1.00 97.88 136 LYS A C 1
ATOM 1083 O O . LYS A 1 136 ? -12.992 -1.115 13.608 1.00 97.88 136 LYS A O 1
ATOM 1088 N N . ARG A 1 137 ? -11.304 -0.639 15.030 1.00 98.44 137 ARG A N 1
ATOM 1089 C CA . ARG A 1 137 ? -10.515 0.238 14.168 1.00 98.44 137 ARG A CA 1
ATOM 1090 C C . ARG A 1 137 ? -9.220 -0.474 13.799 1.00 98.44 137 ARG A C 1
ATOM 1092 O O . ARG A 1 137 ? -8.374 -0.744 14.645 1.00 98.44 137 ARG A O 1
ATOM 1099 N N . ILE A 1 138 ? -9.070 -0.795 12.522 1.00 98.75 138 ILE A N 1
ATOM 1100 C CA . ILE A 1 138 ? -8.023 -1.679 12.012 1.00 98.75 138 ILE A CA 1
ATOM 1101 C C . ILE A 1 138 ? -7.120 -0.893 11.075 1.00 98.75 138 ILE A C 1
ATOM 1103 O O . ILE A 1 138 ? -7.608 -0.235 10.158 1.00 98.75 138 ILE A O 1
ATOM 1107 N N . LEU A 1 139 ? -5.809 -1.002 11.249 1.00 98.88 139 LEU A N 1
ATOM 1108 C CA . LEU A 1 139 ? -4.840 -0.518 10.269 1.00 98.88 139 LEU A CA 1
ATOM 1109 C C . LEU A 1 139 ? -4.403 -1.665 9.361 1.00 98.88 139 LEU A C 1
ATOM 1111 O O . LEU A 1 139 ? -4.158 -2.772 9.827 1.00 98.88 139 LEU A O 1
ATOM 1115 N N . VAL A 1 140 ? -4.285 -1.398 8.064 1.00 98.88 140 VAL A N 1
ATOM 1116 C CA . VAL A 1 140 ? -3.845 -2.367 7.056 1.00 98.88 140 VAL A CA 1
ATOM 1117 C C . VAL A 1 140 ? -2.705 -1.755 6.258 1.00 98.88 140 VAL A C 1
ATOM 1119 O O . VAL A 1 140 ? -2.926 -0.849 5.457 1.00 98.88 140 VAL A O 1
ATOM 1122 N N . ILE A 1 141 ? -1.487 -2.248 6.457 1.00 98.88 141 ILE A N 1
ATOM 1123 C CA . ILE A 1 141 ? -0.285 -1.761 5.785 1.00 98.88 141 ILE A CA 1
ATOM 1124 C C . ILE A 1 141 ? -0.011 -2.663 4.585 1.00 98.88 141 ILE A C 1
ATOM 1126 O O . ILE A 1 141 ? 0.234 -3.863 4.707 1.00 98.88 141 ILE A O 1
ATOM 1130 N N . SER A 1 142 ? -0.074 -2.075 3.400 1.00 98.81 142 SER A N 1
ATOM 1131 C CA . SER A 1 142 ? -0.002 -2.783 2.132 1.00 98.81 142 SER A CA 1
ATOM 1132 C C . SER A 1 142 ? 0.639 -1.897 1.053 1.00 98.81 142 SER A C 1
ATOM 1134 O O . SER A 1 142 ? 1.583 -1.150 1.322 1.00 98.81 142 SER A O 1
ATOM 1136 N N . HIS A 1 143 ? 0.178 -2.015 -0.190 1.00 98.81 143 HIS A N 1
ATOM 1137 C CA . HIS A 1 143 ? 0.867 -1.555 -1.385 1.00 98.81 143 HIS A CA 1
ATOM 1138 C C . HIS A 1 143 ? -0.077 -0.835 -2.343 1.00 98.81 143 HIS A C 1
ATOM 1140 O O . HIS A 1 143 ? -1.302 -0.932 -2.237 1.00 98.81 143 HIS A O 1
ATOM 1146 N N . GLY A 1 144 ? 0.503 -0.071 -3.266 1.00 97.62 144 GLY A N 1
ATOM 1147 C CA . GLY A 1 144 ? -0.250 0.873 -4.083 1.00 97.62 144 GLY A CA 1
ATOM 1148 C C . GLY A 1 144 ? -1.248 0.190 -5.012 1.00 97.62 144 GLY A C 1
ATOM 1149 O O . GLY A 1 144 ? -2.414 0.596 -5.042 1.00 97.62 144 GLY A O 1
ATOM 1150 N N . ALA A 1 145 ? -0.820 -0.848 -5.741 1.00 97.69 145 ALA A N 1
ATOM 1151 C CA . ALA A 1 145 ? -1.702 -1.504 -6.702 1.00 97.69 145 ALA A CA 1
ATOM 1152 C C . ALA A 1 145 ? -2.786 -2.318 -5.991 1.00 97.69 145 ALA A C 1
ATOM 1154 O O . ALA A 1 145 ? -3.953 -2.196 -6.357 1.00 97.69 145 ALA A O 1
ATOM 1155 N N . LEU A 1 146 ? -2.445 -3.067 -4.934 1.00 98.62 146 LEU A N 1
ATOM 1156 C CA . LEU A 1 146 ? -3.455 -3.789 -4.154 1.00 98.62 146 LEU A CA 1
ATOM 1157 C C . LEU A 1 146 ? -4.544 -2.856 -3.605 1.00 98.62 146 LEU A C 1
ATOM 1159 O O . LEU A 1 146 ? -5.731 -3.118 -3.813 1.00 98.62 146 LEU A O 1
ATOM 1163 N N . ILE A 1 147 ? -4.156 -1.793 -2.888 1.00 98.62 147 ILE A N 1
ATOM 1164 C CA . ILE A 1 147 ? -5.111 -0.860 -2.274 1.00 98.62 147 ILE A CA 1
ATOM 1165 C C . ILE A 1 147 ? -5.978 -0.238 -3.367 1.00 98.62 147 ILE A C 1
ATOM 1167 O O . ILE A 1 147 ? -7.204 -0.265 -3.276 1.00 98.62 147 ILE A O 1
ATOM 1171 N N . GLY A 1 148 ? -5.348 0.264 -4.430 1.00 97.06 148 GLY A N 1
ATOM 1172 C CA . GLY A 1 148 ? -6.045 0.898 -5.540 1.00 97.06 148 GLY A CA 1
ATOM 1173 C C . GLY A 1 148 ? -7.060 -0.020 -6.221 1.00 97.06 148 GLY A C 1
ATOM 1174 O O . GLY A 1 148 ? -8.230 0.336 -6.346 1.00 97.06 148 GLY A O 1
ATOM 1175 N N . LEU A 1 149 ? -6.644 -1.227 -6.609 1.00 97.62 149 LEU A N 1
ATOM 1176 C CA . LEU A 1 149 ? -7.511 -2.201 -7.277 1.00 97.62 149 LEU A CA 1
ATOM 1177 C C . LEU A 1 149 ? -8.657 -2.668 -6.373 1.00 97.62 149 LEU A C 1
ATOM 1179 O O . LEU A 1 149 ? -9.782 -2.825 -6.850 1.00 97.62 149 LEU A O 1
ATOM 1183 N N . SER A 1 150 ? -8.402 -2.828 -5.073 1.00 98.00 150 SER A N 1
ATOM 1184 C CA . SER A 1 150 ? -9.444 -3.164 -4.096 1.00 98.00 150 SER A CA 1
ATOM 1185 C C . SER A 1 150 ? -10.488 -2.052 -3.996 1.00 98.00 150 SER A C 1
ATOM 1187 O O . SER A 1 150 ? -11.682 -2.330 -4.053 1.00 98.00 150 SER A O 1
ATOM 1189 N N . LEU A 1 151 ? -10.059 -0.786 -3.918 1.00 96.31 151 LEU A N 1
ATOM 1190 C CA . LEU A 1 151 ? -10.958 0.371 -3.859 1.00 96.31 151 LEU A CA 1
ATOM 1191 C C . LEU A 1 151 ? -11.807 0.519 -5.128 1.00 96.31 151 LEU A C 1
ATOM 1193 O O . LEU A 1 151 ? -13.010 0.754 -5.021 1.00 96.31 151 LEU A O 1
ATOM 1197 N N . GLN A 1 152 ? -11.208 0.336 -6.310 1.00 94.62 152 GLN A N 1
ATOM 1198 C CA . GLN A 1 152 ? -11.925 0.388 -7.592 1.00 94.62 152 GLN A CA 1
ATOM 1199 C C . GLN A 1 152 ? -13.054 -0.644 -7.668 1.00 94.62 152 GLN A C 1
ATOM 1201 O O . GLN A 1 152 ? -14.114 -0.351 -8.209 1.00 94.62 152 GLN A O 1
ATOM 1206 N N . HIS A 1 153 ? -12.859 -1.838 -7.106 1.00 95.25 153 HIS A N 1
ATOM 1207 C CA . HIS A 1 153 ? -13.903 -2.865 -7.108 1.00 95.25 153 HIS A CA 1
ATOM 1208 C C . HIS A 1 153 ? -14.910 -2.689 -5.968 1.00 95.25 153 HIS A C 1
ATOM 1210 O O . HIS A 1 153 ? -16.091 -2.973 -6.151 1.00 95.25 153 HIS A O 1
ATOM 1216 N N . LEU A 1 154 ? -14.464 -2.216 -4.802 1.00 93.94 154 LEU A N 1
ATOM 1217 C CA . LEU A 1 154 ? -15.324 -2.034 -3.633 1.00 93.94 154 LEU A CA 1
ATOM 1218 C C . LEU A 1 154 ? -16.284 -0.849 -3.797 1.00 93.94 154 LEU A C 1
ATOM 1220 O O . LEU A 1 154 ? -17.436 -0.911 -3.377 1.00 93.94 154 LEU A O 1
ATOM 1224 N N . LEU A 1 155 ? -15.801 0.244 -4.393 1.00 92.38 155 LEU A N 1
ATOM 1225 C CA . LEU A 1 155 ? -16.519 1.510 -4.547 1.00 92.38 155 LEU A CA 1
ATOM 1226 C C . LEU A 1 155 ? -16.316 2.080 -5.970 1.00 92.38 155 LEU A C 1
ATOM 1228 O O . LEU A 1 155 ? -15.800 3.191 -6.120 1.00 92.38 155 LEU A O 1
ATOM 1232 N N . PRO A 1 156 ? -16.756 1.372 -7.030 1.00 90.38 156 PRO A N 1
ATOM 1233 C CA . PRO A 1 156 ? -16.465 1.724 -8.429 1.00 90.38 156 PRO A CA 1
ATOM 1234 C C . PRO A 1 156 ? -16.989 3.101 -8.849 1.00 90.38 156 PRO A C 1
ATOM 1236 O O . PRO A 1 156 ? -16.403 3.759 -9.703 1.00 90.38 156 PRO A O 1
ATOM 1239 N N . GLN A 1 157 ? -18.067 3.572 -8.216 1.00 86.44 157 GLN A N 1
ATOM 1240 C CA . GLN A 1 157 ? -18.623 4.905 -8.472 1.00 86.44 157 GLN A CA 1
ATOM 1241 C C . GLN A 1 157 ? -17.732 6.042 -7.943 1.00 86.44 157 GLN A C 1
ATOM 1243 O O . GLN A 1 157 ? -17.820 7.163 -8.430 1.00 86.44 157 GLN A O 1
ATOM 1248 N N . HIS A 1 158 ? -16.873 5.758 -6.960 1.00 84.38 158 HIS A N 1
ATOM 1249 C CA . HIS A 1 158 ? -15.966 6.737 -6.351 1.00 84.38 158 HIS A CA 1
ATOM 1250 C C . HIS A 1 158 ? -14.549 6.636 -6.926 1.00 84.38 158 HIS A C 1
ATOM 1252 O O . HIS A 1 158 ? -13.836 7.634 -7.000 1.00 84.38 158 HIS A O 1
ATOM 1258 N N . PHE A 1 159 ? -14.142 5.437 -7.351 1.00 84.94 159 PHE A N 1
ATOM 1259 C CA . PHE A 1 159 ? -12.779 5.154 -7.787 1.00 84.94 159 PHE A CA 1
ATOM 1260 C C . PHE A 1 159 ? -12.768 4.528 -9.182 1.00 84.94 159 PHE A C 1
ATOM 1262 O O . PHE A 1 159 ? -12.771 3.312 -9.332 1.00 84.94 159 PHE A O 1
ATOM 1269 N N . GLN A 1 160 ? -12.704 5.370 -10.215 1.00 75.94 160 GLN A N 1
ATOM 1270 C CA . GLN A 1 160 ? -12.505 4.912 -11.600 1.00 75.94 160 GLN A CA 1
ATOM 1271 C C . GLN A 1 160 ? -11.028 4.642 -11.915 1.00 75.94 160 GLN A C 1
ATOM 1273 O O . GLN A 1 160 ? -10.688 3.766 -12.704 1.00 75.94 160 GLN A O 1
ATOM 1278 N N . LYS A 1 161 ? -10.143 5.427 -11.297 1.00 75.62 161 LYS A N 1
ATOM 1279 C CA . LYS A 1 161 ? -8.691 5.257 -11.295 1.00 75.62 161 LYS A CA 1
ATOM 1280 C C . LYS A 1 161 ? -8.185 5.618 -9.912 1.00 75.62 161 LYS A C 1
ATOM 1282 O O . LYS A 1 161 ? -8.750 6.484 -9.248 1.00 75.62 161 LYS A O 1
ATOM 1287 N N . THR A 1 162 ? -7.109 4.973 -9.496 1.00 79.69 162 THR A N 1
ATOM 1288 C CA . THR A 1 162 ? -6.525 5.193 -8.175 1.00 79.69 162 THR A CA 1
ATOM 1289 C C . THR A 1 162 ? -5.031 5.368 -8.285 1.00 79.69 162 THR A C 1
ATOM 1291 O O . THR A 1 162 ? -4.362 4.686 -9.060 1.00 79.69 162 THR A O 1
ATOM 1294 N N . TYR A 1 163 ? -4.521 6.236 -7.433 1.00 86.00 163 TYR A N 1
ATOM 1295 C CA . TYR A 1 163 ? -3.110 6.390 -7.162 1.00 86.00 163 TYR A CA 1
ATOM 1296 C C . TYR A 1 163 ? -2.978 6.602 -5.657 1.00 86.00 163 TYR A C 1
ATOM 1298 O O . TYR A 1 163 ? -3.712 7.410 -5.090 1.00 86.00 163 TYR A O 1
ATOM 1306 N N . ILE A 1 164 ? -2.102 5.823 -5.028 1.00 91.69 164 ILE A N 1
ATOM 1307 C CA . ILE A 1 164 ? -1.934 5.782 -3.576 1.00 91.69 164 ILE A CA 1
ATOM 1308 C C . ILE A 1 164 ? -0.494 6.171 -3.272 1.00 91.69 164 ILE A C 1
ATOM 1310 O O . ILE A 1 164 ? 0.424 5.450 -3.654 1.00 91.69 164 ILE A O 1
ATOM 1314 N N . ASP A 1 165 ? -0.282 7.292 -2.599 1.00 92.06 165 ASP A N 1
ATOM 1315 C CA . ASP A 1 165 ? 1.032 7.791 -2.202 1.00 92.06 165 ASP A CA 1
ATOM 1316 C C . ASP A 1 165 ? 1.633 6.946 -1.074 1.00 92.06 165 ASP A C 1
ATOM 1318 O O . ASP A 1 165 ? 0.910 6.391 -0.243 1.00 92.06 165 ASP A O 1
ATOM 1322 N N . ASN A 1 166 ? 2.964 6.850 -1.016 1.00 96.25 166 ASN A N 1
ATOM 1323 C CA . ASN A 1 166 ? 3.658 6.209 0.104 1.00 96.25 166 ASN A CA 1
ATOM 1324 C C . ASN A 1 166 ? 3.279 6.883 1.433 1.00 96.25 166 ASN A C 1
ATOM 1326 O O . ASN A 1 166 ? 3.176 8.111 1.508 1.00 96.25 166 ASN A O 1
ATOM 1330 N N . THR A 1 167 ? 3.048 6.066 2.467 1.00 96.12 167 THR A N 1
ATOM 1331 C CA . THR A 1 167 ? 2.530 6.445 3.801 1.00 96.12 167 THR A CA 1
ATOM 1332 C C . THR A 1 167 ? 1.228 7.242 3.817 1.00 96.12 167 THR A C 1
ATOM 1334 O O . THR A 1 167 ? 0.833 7.785 4.848 1.00 96.12 167 THR A O 1
ATOM 1337 N N . SER A 1 168 ? 0.509 7.302 2.700 1.00 93.50 168 SER A N 1
ATOM 1338 C CA . SER A 1 168 ? -0.852 7.812 2.726 1.00 93.50 168 SER A CA 1
ATOM 1339 C C . SER A 1 168 ? -1.773 6.848 3.468 1.00 93.50 168 SER A C 1
ATOM 1341 O O . SER A 1 168 ? -1.597 5.632 3.390 1.00 93.50 168 SER A O 1
ATOM 1343 N N . ILE A 1 169 ? -2.772 7.395 4.160 1.00 96.75 169 ILE A N 1
ATOM 1344 C CA . ILE A 1 169 ? -3.877 6.630 4.736 1.00 96.75 169 ILE A CA 1
ATOM 1345 C C . ILE A 1 169 ? -5.174 6.921 3.977 1.00 96.75 169 ILE A C 1
ATOM 1347 O O . ILE A 1 169 ? -5.501 8.074 3.678 1.00 96.75 169 ILE A O 1
ATOM 1351 N N . THR A 1 170 ? -5.917 5.857 3.691 1.00 95.44 170 THR A N 1
ATOM 1352 C CA . THR A 1 170 ? -7.303 5.883 3.223 1.00 95.44 170 THR A CA 1
ATOM 1353 C C . THR A 1 170 ? -8.176 5.232 4.289 1.00 95.44 170 THR A C 1
ATOM 1355 O O . THR A 1 170 ? -7.925 4.092 4.660 1.00 95.44 170 THR A O 1
ATOM 1358 N N . ILE A 1 171 ? -9.179 5.941 4.804 1.00 96.88 171 ILE A N 1
ATOM 1359 C CA . ILE A 1 171 ? -10.056 5.453 5.872 1.00 96.88 171 ILE A CA 1
ATOM 1360 C C . ILE A 1 171 ? -11.397 5.056 5.272 1.00 96.88 171 ILE A C 1
ATOM 1362 O O . ILE A 1 171 ? -12.113 5.891 4.715 1.00 96.88 171 ILE A O 1
ATOM 1366 N N . LEU A 1 172 ? -11.740 3.785 5.432 1.00 96.38 172 LEU A N 1
ATOM 1367 C CA . LEU A 1 172 ? -13.036 3.223 5.096 1.00 96.38 172 LEU A CA 1
ATOM 1368 C C . LEU A 1 172 ? -13.832 2.949 6.370 1.00 96.38 172 LEU A C 1
ATOM 1370 O O . LEU A 1 172 ? -13.273 2.518 7.377 1.00 96.38 172 LEU A O 1
ATOM 1374 N N . THR A 1 173 ? -15.142 3.143 6.312 1.00 95.75 173 THR A N 1
ATOM 1375 C CA . THR A 1 173 ? -16.075 2.681 7.341 1.00 95.75 173 THR A CA 1
ATOM 1376 C C . THR A 1 173 ? -17.077 1.716 6.730 1.00 95.75 173 THR A C 1
ATOM 1378 O O . THR A 1 173 ? -17.558 1.926 5.615 1.00 95.75 173 THR A O 1
ATOM 1381 N N . HIS A 1 174 ? -17.377 0.645 7.460 1.00 95.00 174 HIS A N 1
ATOM 1382 C CA . HIS A 1 174 ? -18.390 -0.329 7.089 1.00 95.00 174 HIS A CA 1
ATOM 1383 C C . HIS A 1 174 ? -19.479 -0.391 8.160 1.00 95.00 174 HIS A C 1
ATOM 1385 O O . HIS A 1 174 ? -19.221 -0.830 9.282 1.00 95.00 174 HIS A O 1
ATOM 1391 N N . THR A 1 175 ? -20.697 0.015 7.796 1.00 93.19 175 THR A N 1
ATOM 1392 C CA . THR A 1 175 ? -21.867 0.045 8.685 1.00 93.19 175 THR A CA 1
ATOM 1393 C C . THR A 1 175 ? -23.093 -0.439 7.918 1.00 93.19 175 THR A C 1
ATOM 1395 O O . THR A 1 175 ? -23.337 0.018 6.804 1.00 93.19 175 THR A O 1
ATOM 1398 N N . ASN A 1 176 ? -23.894 -1.337 8.501 1.00 88.62 176 ASN A N 1
ATOM 1399 C CA . ASN A 1 176 ? -25.140 -1.846 7.899 1.00 88.62 176 ASN A CA 1
ATOM 1400 C C . ASN A 1 176 ? -24.967 -2.340 6.444 1.00 88.62 176 ASN A C 1
ATOM 1402 O O . ASN A 1 176 ? -25.748 -1.977 5.564 1.00 88.62 176 ASN A O 1
ATOM 1406 N N . ASN A 1 177 ? -23.926 -3.143 6.190 1.00 86.25 177 ASN A N 1
ATOM 1407 C CA . ASN A 1 177 ? -23.566 -3.670 4.863 1.00 86.25 177 ASN A CA 1
ATOM 1408 C C . ASN A 1 177 ? -23.253 -2.600 3.803 1.00 86.25 177 ASN A C 1
ATOM 1410 O O . ASN A 1 177 ? -23.383 -2.848 2.604 1.00 86.25 177 ASN A O 1
ATOM 1414 N N . LYS A 1 178 ? -22.853 -1.397 4.227 1.00 91.81 178 LYS A N 1
ATOM 1415 C CA . LYS A 1 178 ? -22.462 -0.303 3.337 1.00 91.81 178 LYS A CA 1
ATOM 1416 C C . LYS A 1 178 ? -21.057 0.170 3.662 1.00 91.81 178 LYS A C 1
ATOM 1418 O O . LYS A 1 178 ? -20.732 0.413 4.822 1.00 91.81 178 LYS A O 1
ATOM 1423 N N . TRP A 1 179 ? -20.262 0.339 2.612 1.00 93.50 179 TRP A N 1
ATOM 1424 C CA . TRP A 1 179 ? -18.940 0.946 2.670 1.00 93.50 179 TRP A CA 1
ATOM 1425 C C . TRP A 1 179 ? -19.023 2.444 2.390 1.00 93.50 179 TRP A C 1
ATOM 1427 O O . TRP A 1 179 ? -19.739 2.873 1.485 1.00 93.50 179 TRP A O 1
ATOM 1437 N N . ALA A 1 180 ? -18.248 3.228 3.131 1.00 89.06 180 ALA A N 1
ATOM 1438 C CA . ALA A 1 180 ? -18.023 4.641 2.868 1.00 89.06 180 ALA A CA 1
ATOM 1439 C C . ALA A 1 180 ? -16.529 4.961 2.987 1.00 89.06 180 ALA A C 1
ATOM 1441 O O . ALA A 1 180 ? -15.848 4.453 3.875 1.00 89.06 180 ALA A O 1
ATOM 1442 N N . CYS A 1 181 ? -16.020 5.819 2.104 1.00 91.50 181 CYS A N 1
ATOM 1443 C CA . CYS A 1 181 ? -14.659 6.339 2.195 1.00 91.50 181 CYS A CA 1
ATOM 1444 C C . CYS A 1 181 ? -14.682 7.691 2.915 1.00 91.50 181 CYS A C 1
ATOM 1446 O O . CYS A 1 181 ? -15.173 8.671 2.365 1.00 91.50 181 CYS A O 1
ATOM 1448 N N . GLN A 1 182 ? -14.150 7.739 4.135 1.00 88.81 182 GLN A N 1
ATOM 1449 C CA . GLN A 1 182 ? -14.086 8.951 4.962 1.00 88.81 182 GLN A CA 1
ATOM 1450 C C . GLN A 1 182 ? -12.865 9.808 4.633 1.00 88.81 182 GLN A C 1
ATOM 1452 O O . GLN A 1 182 ? -12.891 11.029 4.747 1.00 88.81 182 GLN A O 1
ATOM 1457 N N . LEU A 1 183 ? -11.774 9.160 4.230 1.00 87.31 183 LEU A N 1
ATOM 1458 C CA . LEU A 1 183 ? -10.523 9.825 3.911 1.00 87.31 183 LEU A CA 1
ATOM 1459 C C . LEU A 1 183 ? -9.834 9.074 2.786 1.00 87.31 183 LEU A C 1
ATOM 1461 O O . LEU A 1 183 ? -9.742 7.856 2.855 1.00 87.31 183 LEU A O 1
ATOM 1465 N N . TYR A 1 184 ? -9.318 9.783 1.788 1.00 90.62 184 TYR A N 1
ATOM 1466 C CA . TYR A 1 184 ? -8.607 9.173 0.669 1.00 90.62 184 TYR A CA 1
ATOM 1467 C C . TYR A 1 184 ? -7.187 9.722 0.560 1.00 90.62 184 TYR A C 1
ATOM 1469 O O . TYR A 1 184 ? -6.987 10.938 0.559 1.00 90.62 184 TYR A O 1
ATOM 1477 N N . ASN A 1 185 ? -6.220 8.807 0.447 1.00 88.88 185 ASN A N 1
ATOM 1478 C CA . ASN A 1 185 ? -4.841 9.070 0.040 1.00 88.88 185 ASN A CA 1
ATOM 1479 C C . ASN A 1 185 ? -4.161 10.252 0.774 1.00 88.88 185 ASN A C 1
ATOM 1481 O O . ASN A 1 185 ? -3.550 11.125 0.155 1.00 88.88 185 ASN A O 1
ATOM 1485 N N . ARG A 1 186 ? -4.268 10.313 2.111 1.00 87.06 186 ARG A N 1
ATOM 1486 C CA . ARG A 1 186 ? -3.728 11.435 2.905 1.00 87.06 186 ARG A CA 1
ATOM 1487 C C . ARG A 1 186 ? -2.397 11.106 3.581 1.00 87.06 186 AR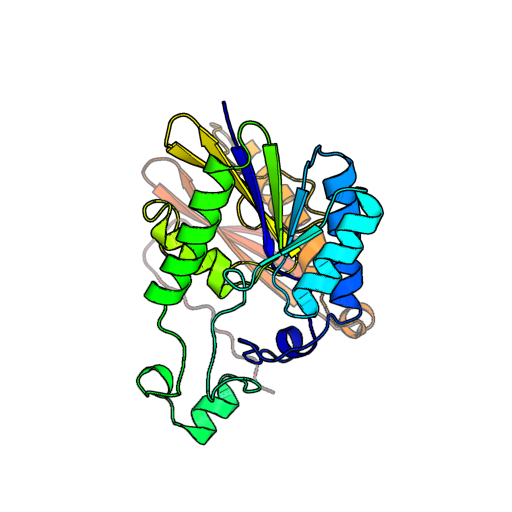G A C 1
ATOM 1489 O O . ARG A 1 186 ? -2.366 10.266 4.474 1.00 87.06 186 ARG A O 1
ATOM 1496 N N . GLN A 1 187 ? -1.325 11.811 3.216 1.00 82.56 187 GLN A N 1
ATOM 1497 C CA . GLN A 1 187 ? 0.010 11.675 3.824 1.00 82.56 187 GLN A CA 1
ATOM 1498 C C . GLN A 1 187 ? 0.103 12.283 5.242 1.00 82.56 187 GLN A C 1
ATOM 1500 O O . GLN A 1 187 ? -0.651 13.211 5.569 1.00 82.56 187 GLN A O 1
ATOM 1505 N N . PRO A 1 188 ? 1.026 11.801 6.097 1.00 70.12 188 PRO A N 1
ATOM 1506 C CA . PRO A 1 188 ? 1.315 12.409 7.394 1.00 70.12 188 PRO A CA 1
ATOM 1507 C C . PRO A 1 188 ? 1.851 13.841 7.248 1.00 70.12 188 PRO A C 1
ATOM 1509 O O . PRO A 1 188 ? 2.562 14.163 6.302 1.00 70.12 188 PRO A O 1
ATOM 1512 N N . GLY A 1 189 ? 1.479 14.727 8.177 1.00 54.44 189 GLY A N 1
ATOM 1513 C CA . GLY A 1 189 ? 1.877 16.144 8.162 1.00 54.44 189 GLY A CA 1
ATOM 1514 C C . GLY A 1 189 ? 0.908 17.094 7.443 1.00 54.44 189 GLY A C 1
ATOM 1515 O O . GLY A 1 189 ? 1.038 18.310 7.570 1.00 54.44 189 GLY A O 1
ATOM 1516 N N . TYR A 1 190 ? -0.117 16.578 6.761 1.00 44.53 190 TYR A N 1
ATOM 1517 C CA . TYR A 1 190 ? -1.182 17.406 6.194 1.00 44.53 190 TYR A CA 1
ATOM 1518 C C . TYR A 1 190 ? -2.260 17.691 7.259 1.00 44.53 190 TYR A C 1
ATOM 1520 O O . TYR A 1 190 ? -3.172 16.895 7.453 1.00 44.53 190 TYR A O 1
ATOM 1528 N N . LYS A 1 191 ? -2.140 18.817 7.984 1.00 35.66 191 LYS A N 1
ATOM 1529 C CA . LYS A 1 191 ? -3.128 19.280 8.992 1.00 35.66 191 LYS A CA 1
ATOM 1530 C C . LYS A 1 191 ? -4.330 20.038 8.403 1.00 35.66 191 LYS A C 1
ATOM 1532 O O . LYS A 1 191 ? -5.188 20.491 9.151 1.00 35.66 191 LYS A O 1
ATOM 1537 N N . GLY A 1 192 ? -4.384 20.219 7.086 1.00 32.41 192 GLY A N 1
ATOM 1538 C CA . GLY A 1 192 ? -5.472 20.938 6.430 1.00 32.41 192 GLY A CA 1
ATOM 1539 C C . GLY A 1 192 ? -6.511 19.982 5.866 1.00 32.41 192 GLY A C 1
ATOM 1540 O O . GLY A 1 192 ? -6.278 19.340 4.845 1.00 32.41 192 GLY A O 1
ATOM 1541 N N . ASP A 1 193 ? -7.698 19.911 6.449 1.00 29.77 193 ASP A N 1
ATOM 1542 C CA . ASP A 1 193 ? -8.871 19.524 5.671 1.00 29.77 193 ASP A CA 1
ATOM 1543 C C . ASP A 1 193 ? -9.224 20.674 4.729 1.00 29.77 193 ASP A C 1
ATOM 1545 O O . ASP A 1 193 ? -10.042 21.529 5.035 1.00 29.77 193 ASP A O 1
ATOM 1549 N N . ILE A 1 194 ? -8.596 20.706 3.554 1.00 34.78 194 ILE A N 1
ATOM 1550 C CA . ILE A 1 194 ? -9.225 21.343 2.401 1.00 34.78 194 ILE A CA 1
ATOM 1551 C C . ILE A 1 194 ? -9.926 20.215 1.654 1.00 34.78 194 ILE A C 1
ATOM 1553 O O . ILE A 1 194 ? -9.374 19.616 0.736 1.00 34.78 194 ILE A O 1
ATOM 1557 N N . GLN A 1 195 ? -11.118 19.857 2.132 1.00 27.66 195 GLN A N 1
ATOM 1558 C CA . GLN A 1 195 ? -11.999 18.909 1.439 1.00 27.66 195 GLN A CA 1
ATOM 1559 C C . GLN A 1 195 ? -12.579 19.528 0.151 1.00 27.66 195 GLN A C 1
ATOM 1561 O O . GLN A 1 195 ? -12.961 18.809 -0.765 1.00 27.66 195 GLN A O 1
ATOM 1566 N N . SER A 1 196 ? -12.554 20.860 0.054 1.00 28.16 196 SER A N 1
ATOM 1567 C CA . SER A 1 196 ? -12.872 21.687 -1.116 1.00 28.16 196 SER A CA 1
ATOM 1568 C C . SER A 1 196 ? -12.690 23.157 -0.719 1.00 28.16 196 SER A C 1
ATOM 1570 O O . SER A 1 196 ? -13.016 23.506 0.415 1.00 28.16 196 SER A O 1
ATOM 1572 N N . ILE A 1 197 ? -12.229 24.031 -1.619 1.00 30.69 197 ILE A N 1
ATOM 1573 C CA . ILE A 1 197 ? -12.430 25.482 -1.467 1.00 30.69 197 ILE A CA 1
ATOM 1574 C C . ILE A 1 197 ? -13.715 25.812 -2.231 1.00 30.69 197 ILE A C 1
ATOM 1576 O O . ILE A 1 197 ? -13.683 25.949 -3.450 1.00 30.69 197 ILE A O 1
ATOM 1580 N N . TYR A 1 198 ? -14.845 25.895 -1.529 1.00 27.91 198 TYR A N 1
ATOM 1581 C CA . TYR A 1 198 ? -16.035 26.554 -2.063 1.00 27.91 198 TYR A CA 1
ATOM 1582 C C . TYR A 1 198 ? -15.955 28.016 -1.673 1.00 27.91 198 TYR A C 1
ATOM 1584 O O . TYR A 1 198 ? -15.820 28.332 -0.491 1.00 27.91 198 TYR A O 1
ATOM 1592 N N . VAL A 1 199 ? -16.036 28.903 -2.660 1.00 30.64 199 VAL A N 1
ATOM 1593 C CA . VAL A 1 199 ? -16.275 30.307 -2.370 1.00 30.64 199 VAL A CA 1
ATOM 1594 C C . VAL A 1 199 ? -17.553 30.738 -3.051 1.00 30.64 199 VAL A C 1
ATOM 1596 O O . VAL A 1 199 ? -17.593 30.956 -4.258 1.00 30.64 199 VAL A O 1
ATOM 1599 N N . GLU A 1 200 ? -18.609 30.815 -2.253 1.00 29.02 200 GLU A N 1
ATOM 1600 C CA . GLU A 1 200 ? -19.867 31.418 -2.649 1.00 29.02 200 GLU A CA 1
ATOM 1601 C C . GLU A 1 200 ? -19.903 32.818 -2.043 1.00 29.02 200 GLU A C 1
ATOM 1603 O O . GLU A 1 200 ? -19.841 33.000 -0.828 1.00 29.02 200 GLU A O 1
ATOM 1608 N N . GLY A 1 201 ? -19.903 33.823 -2.907 1.00 30.59 201 GLY A N 1
ATOM 1609 C CA . GLY A 1 201 ? -19.891 35.216 -2.503 1.00 30.59 201 GLY A CA 1
ATOM 1610 C C . GLY A 1 201 ? -20.236 36.080 -3.697 1.00 30.59 201 GLY A C 1
ATOM 1611 O O . GLY A 1 201 ? -19.583 36.014 -4.740 1.00 30.59 201 GLY A O 1
ATOM 1612 N N . GLN A 1 202 ? -21.289 36.872 -3.553 1.00 32.91 202 GLN A N 1
ATOM 1613 C CA . GLN A 1 202 ? -21.488 38.024 -4.412 1.00 32.91 202 GLN A CA 1
ATOM 1614 C C . GLN A 1 202 ? -20.465 39.067 -3.937 1.00 32.91 202 GLN A C 1
ATOM 1616 O O . GLN A 1 202 ? -20.492 39.434 -2.770 1.00 32.91 202 GLN A O 1
ATOM 1621 N N . GLU A 1 203 ? -19.558 39.489 -4.823 1.00 40.22 203 GLU A N 1
ATOM 1622 C CA . GLU A 1 203 ? -18.480 40.485 -4.616 1.00 40.22 203 GLU A CA 1
ATOM 1623 C C . GLU A 1 203 ? -17.086 39.974 -4.204 1.00 40.22 203 GLU A C 1
ATOM 1625 O O . GLU A 1 203 ? -16.907 38.841 -3.791 1.00 40.22 203 GLU A O 1
ATOM 1630 N N . GLN A 1 204 ? -16.073 40.823 -4.435 1.00 38.38 204 GLN A N 1
ATOM 1631 C CA . GLN A 1 204 ? -14.664 40.537 -4.774 1.00 38.38 204 GLN A CA 1
ATOM 1632 C C . GLN A 1 204 ? -13.765 39.870 -3.703 1.00 38.38 204 GLN A C 1
ATOM 1634 O O . GLN A 1 204 ? -12.662 39.446 -4.047 1.00 38.38 204 GLN A O 1
ATOM 1639 N N . GLY A 1 205 ? -14.207 39.695 -2.454 1.00 35.53 205 GLY A N 1
ATOM 1640 C CA . GLY A 1 205 ? -13.417 39.057 -1.374 1.00 35.53 205 GLY A CA 1
ATOM 1641 C C . GLY A 1 205 ? -12.987 37.572 -1.549 1.00 35.53 205 GLY A C 1
ATOM 1642 O O . GLY A 1 205 ? -11.935 37.188 -1.038 1.00 35.53 205 GLY A O 1
ATOM 1643 N N . PRO A 1 206 ? -13.716 36.711 -2.289 1.00 43.81 206 PRO A N 1
ATOM 1644 C CA . PRO A 1 206 ? -13.405 35.298 -2.526 1.00 43.81 206 PRO A CA 1
ATOM 1645 C C . PRO A 1 206 ? -12.065 34.965 -3.180 1.00 43.81 206 PRO A C 1
ATOM 1647 O O . PRO A 1 206 ? -11.459 33.926 -2.910 1.00 43.81 206 PRO A O 1
ATOM 1650 N N . ILE A 1 207 ? -11.625 35.825 -4.097 1.00 43.62 207 ILE A N 1
ATOM 1651 C CA . ILE A 1 207 ? -10.494 35.539 -4.982 1.00 43.62 207 ILE A CA 1
ATOM 1652 C C . ILE A 1 207 ? -9.184 35.638 -4.200 1.00 43.62 207 ILE A C 1
ATOM 1654 O O . ILE A 1 207 ? -8.314 34.787 -4.345 1.00 43.62 207 ILE A O 1
ATO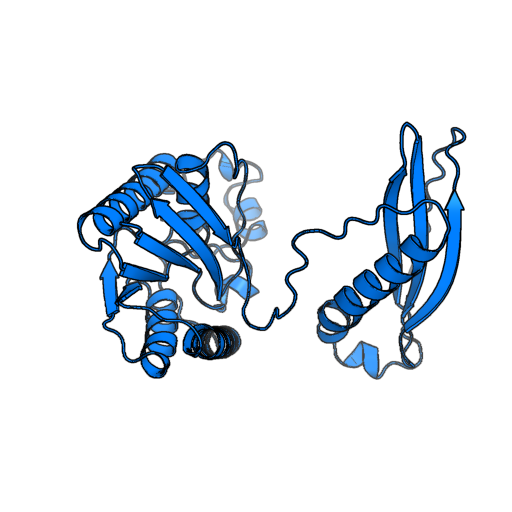M 1658 N N . GLU A 1 208 ? -9.062 36.619 -3.312 1.00 43.16 208 GLU A N 1
ATOM 1659 C CA . GLU A 1 208 ? -7.852 36.851 -2.519 1.00 43.16 208 GLU A CA 1
ATOM 1660 C C . GLU A 1 208 ? -7.579 35.697 -1.542 1.00 43.16 208 GLU A C 1
ATOM 1662 O O . GLU A 1 208 ? -6.431 35.278 -1.381 1.00 43.16 208 GLU A O 1
ATOM 1667 N N . VAL A 1 209 ? -8.633 35.101 -0.975 1.00 41.56 209 VAL A N 1
ATOM 1668 C CA . VAL A 1 209 ? -8.537 33.945 -0.066 1.00 41.56 209 VAL A CA 1
ATOM 1669 C C . VAL A 1 209 ? -8.139 32.669 -0.816 1.00 41.56 209 VAL A C 1
ATOM 1671 O O . VAL A 1 209 ? -7.253 31.942 -0.364 1.00 41.56 209 VAL A O 1
ATOM 1674 N N . ALA A 1 210 ? -8.721 32.414 -1.993 1.00 44.50 210 ALA A N 1
ATOM 1675 C CA . ALA A 1 210 ? -8.332 31.284 -2.841 1.00 44.50 210 ALA A CA 1
ATOM 1676 C C . ALA A 1 210 ? -6.876 31.410 -3.336 1.00 44.50 210 ALA A C 1
ATOM 1678 O O . ALA A 1 210 ? -6.139 30.419 -3.393 1.00 44.50 210 ALA A O 1
ATOM 1679 N N . ILE A 1 211 ? -6.434 32.637 -3.631 1.00 49.50 211 ILE A N 1
ATOM 1680 C CA . ILE A 1 211 ? -5.051 32.953 -4.004 1.00 49.50 211 ILE A CA 1
ATOM 1681 C C . ILE A 1 211 ? -4.103 32.708 -2.832 1.00 49.50 211 ILE A C 1
ATOM 1683 O O . ILE A 1 211 ? -3.078 32.056 -3.020 1.00 49.50 211 ILE A O 1
ATOM 1687 N N . LEU A 1 212 ? -4.445 33.164 -1.625 1.00 47.00 212 LEU A N 1
ATOM 1688 C CA . LEU A 1 212 ? -3.618 32.972 -0.433 1.00 47.00 212 LEU A CA 1
ATOM 1689 C C . LEU A 1 212 ? -3.511 31.488 -0.042 1.00 47.00 212 LEU A C 1
ATOM 1691 O O . LEU A 1 212 ? -2.425 31.014 0.290 1.00 47.00 212 LEU A O 1
ATOM 1695 N N . ALA A 1 213 ? -4.604 30.727 -0.147 1.00 45.16 213 ALA A N 1
ATOM 1696 C CA . ALA A 1 213 ? -4.615 29.288 0.115 1.00 45.16 213 ALA A CA 1
ATOM 1697 C C . ALA A 1 213 ? -3.759 28.508 -0.901 1.00 45.16 213 ALA A C 1
ATOM 1699 O O . ALA A 1 213 ? -2.967 27.643 -0.520 1.00 45.16 213 ALA A O 1
ATOM 1700 N N . THR A 1 214 ? -3.847 28.868 -2.185 1.00 51.66 214 THR A N 1
ATOM 1701 C CA . THR A 1 214 ? -3.015 28.288 -3.253 1.00 51.66 214 THR A CA 1
ATOM 1702 C C . THR A 1 214 ? -1.540 28.681 -3.086 1.00 51.66 214 THR A C 1
ATOM 1704 O O . THR A 1 214 ? -0.647 27.844 -3.230 1.00 51.66 214 THR A O 1
ATOM 1707 N N . PHE A 1 215 ? -1.273 29.932 -2.699 1.00 55.53 215 PHE A N 1
ATOM 1708 C CA . PHE A 1 215 ? 0.056 30.459 -2.378 1.00 55.53 215 PHE A CA 1
ATOM 17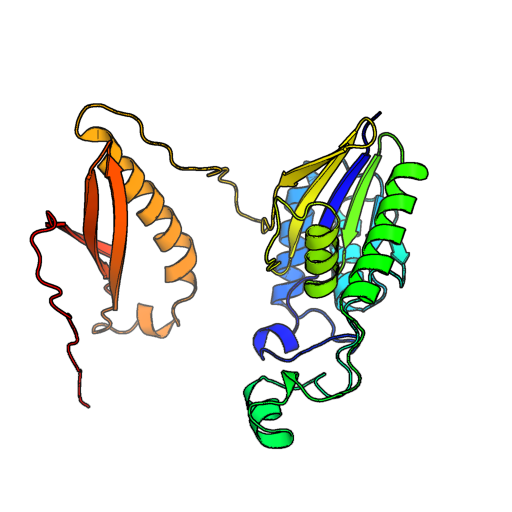09 C C . PHE A 1 215 ? 0.707 29.698 -1.218 1.00 55.53 215 PHE A C 1
ATOM 1711 O O . PHE A 1 215 ? 1.855 29.272 -1.336 1.00 55.53 215 PHE A O 1
ATOM 1718 N N . LEU A 1 216 ? -0.022 29.468 -0.121 1.00 49.56 216 LEU A N 1
ATOM 1719 C CA . LEU A 1 216 ? 0.467 28.690 1.019 1.00 49.56 216 LEU A CA 1
ATOM 1720 C C . LEU A 1 216 ? 0.714 27.226 0.630 1.00 49.56 216 LEU A C 1
ATOM 1722 O O . LEU A 1 216 ? 1.768 26.677 0.951 1.00 49.56 216 LEU A O 1
ATOM 1726 N N . PHE A 1 217 ? -0.198 26.610 -0.127 1.00 52.34 217 PHE A N 1
ATOM 1727 C CA . PHE A 1 217 ? -0.052 25.226 -0.581 1.00 52.34 217 PHE A CA 1
ATOM 1728 C C . PHE A 1 217 ? 1.234 25.008 -1.398 1.00 52.34 217 PHE A C 1
ATOM 1730 O O . PHE A 1 217 ? 2.005 24.090 -1.110 1.00 52.34 217 PHE A O 1
ATOM 1737 N N . TYR A 1 218 ? 1.526 25.878 -2.369 1.00 52.56 218 TYR A N 1
ATOM 1738 C CA . TYR A 1 218 ? 2.729 25.747 -3.199 1.00 52.56 218 TYR A CA 1
ATOM 1739 C C . TYR A 1 218 ? 4.010 26.230 -2.505 1.00 52.56 218 TYR A C 1
ATOM 1741 O O . TYR A 1 218 ? 5.058 25.599 -2.673 1.00 52.56 218 TYR A O 1
ATOM 1749 N N . ARG A 1 219 ? 3.949 27.283 -1.675 1.00 52.03 219 ARG A N 1
ATOM 1750 C CA . ARG A 1 219 ? 5.109 27.779 -0.912 1.00 52.03 219 ARG A CA 1
ATOM 1751 C C . ARG A 1 219 ? 5.712 26.693 -0.021 1.00 52.03 219 ARG A C 1
ATOM 1753 O O . ARG A 1 219 ? 6.932 26.587 0.044 1.00 52.03 219 ARG A O 1
ATOM 1760 N N . TYR A 1 220 ? 4.883 25.871 0.623 1.00 47.50 220 TYR A N 1
ATOM 1761 C CA . TYR A 1 220 ? 5.361 24.820 1.529 1.00 47.50 220 TYR A CA 1
ATOM 1762 C C . TYR A 1 220 ? 5.726 23.505 0.823 1.00 47.50 220 TYR A C 1
ATOM 1764 O O . TYR A 1 220 ? 6.657 22.823 1.255 1.00 47.50 220 TYR A O 1
ATOM 1772 N N . LYS A 1 221 ? 5.035 23.137 -0.265 1.00 53.38 221 LYS A N 1
ATOM 1773 C CA . LYS A 1 221 ? 5.201 21.816 -0.905 1.00 53.38 221 LYS A CA 1
ATOM 1774 C C . LYS A 1 221 ? 6.192 21.793 -2.074 1.00 53.38 221 LYS A C 1
ATOM 1776 O O . LYS A 1 221 ? 6.798 20.758 -2.331 1.00 53.38 221 LYS A O 1
ATOM 1781 N N . PHE A 1 222 ? 6.329 22.902 -2.803 1.00 51.03 222 PHE A N 1
ATOM 1782 C CA . PHE A 1 222 ? 7.098 22.956 -4.051 1.00 51.03 222 PHE A CA 1
ATOM 1783 C C . PHE A 1 222 ? 8.489 23.577 -3.857 1.00 51.03 222 PHE A C 1
ATOM 1785 O O . PHE A 1 222 ? 9.480 23.010 -4.304 1.00 51.03 222 PHE A O 1
ATOM 1792 N N . LEU A 1 223 ? 8.596 24.687 -3.114 1.00 52.03 223 LEU A N 1
ATOM 1793 C CA . LEU A 1 223 ? 9.887 25.356 -2.867 1.00 52.03 223 LEU A CA 1
ATOM 1794 C C . LEU A 1 223 ? 10.838 24.531 -1.984 1.00 52.03 223 LEU A C 1
ATOM 1796 O O . LEU A 1 223 ? 12.061 24.646 -2.093 1.00 52.03 223 LEU A O 1
ATOM 1800 N N . SER A 1 224 ? 10.286 23.677 -1.121 1.00 53.97 224 SER A N 1
ATOM 1801 C CA . SER A 1 224 ? 11.056 22.746 -0.290 1.00 53.97 224 SER A CA 1
ATOM 1802 C C . SER A 1 224 ? 11.757 21.658 -1.110 1.00 53.97 224 SER A C 1
ATOM 1804 O O . SER A 1 224 ? 12.773 21.144 -0.657 1.00 53.97 224 SER A O 1
ATOM 1806 N N . ARG A 1 225 ? 11.269 21.372 -2.326 1.00 53.22 225 ARG A N 1
ATOM 1807 C CA . ARG A 1 225 ? 11.786 20.339 -3.240 1.00 53.22 225 ARG A CA 1
ATOM 1808 C C . ARG A 1 225 ? 12.722 20.871 -4.327 1.00 53.22 225 ARG A C 1
ATOM 1810 O O . ARG A 1 225 ? 13.245 20.081 -5.108 1.00 53.22 225 ARG A O 1
ATOM 1817 N N . LEU A 1 226 ? 12.914 22.188 -4.419 1.00 49.47 226 LEU A N 1
ATOM 1818 C CA . LEU A 1 226 ? 13.884 22.745 -5.358 1.00 49.47 226 LEU A CA 1
ATOM 1819 C C . LEU A 1 226 ? 15.314 22.408 -4.894 1.00 49.47 226 LEU A C 1
ATOM 1821 O O . LEU A 1 226 ? 15.592 22.532 -3.697 1.00 49.47 226 LEU A O 1
ATOM 1825 N N . PRO A 1 227 ? 16.219 22.018 -5.814 1.00 44.38 227 PRO A N 1
ATOM 1826 C CA . PRO A 1 227 ? 17.613 21.737 -5.483 1.00 44.38 227 PRO A CA 1
ATOM 1827 C C . PRO A 1 227 ? 18.285 22.907 -4.764 1.00 44.38 227 PRO A C 1
ATOM 1829 O O . PRO A 1 227 ? 18.016 24.066 -5.076 1.00 44.38 227 PRO A O 1
ATOM 1832 N N . GLU A 1 228 ? 19.203 22.621 -3.844 1.00 49.03 228 GLU A N 1
ATOM 1833 C CA . GLU A 1 228 ? 19.809 23.633 -2.969 1.00 49.03 228 GLU A CA 1
ATOM 1834 C C . GLU A 1 228 ? 20.493 24.781 -3.733 1.00 49.03 228 GLU A C 1
ATOM 1836 O O . GLU A 1 228 ? 20.369 25.941 -3.342 1.00 49.03 228 GLU A O 1
ATOM 1841 N N . TRP A 1 229 ? 21.093 24.496 -4.897 1.00 51.12 229 TRP A N 1
ATOM 1842 C CA . TRP A 1 229 ? 21.726 25.507 -5.757 1.00 51.12 229 TRP A CA 1
ATOM 1843 C C . TRP A 1 229 ? 20.756 26.600 -6.242 1.00 51.12 229 TRP A C 1
ATOM 1845 O O . TRP A 1 229 ? 21.165 27.731 -6.506 1.00 51.12 229 TRP A O 1
ATOM 1855 N N . THR A 1 230 ? 19.454 26.303 -6.322 1.00 46.69 230 THR A N 1
ATOM 1856 C CA . THR A 1 230 ? 18.429 27.293 -6.701 1.00 46.69 230 THR A CA 1
ATOM 1857 C C . THR A 1 230 ? 18.246 28.383 -5.643 1.00 46.69 230 THR A C 1
ATOM 1859 O O . THR A 1 230 ? 17.780 29.474 -5.962 1.00 46.69 230 THR A O 1
ATOM 1862 N N . ARG A 1 231 ? 18.649 28.107 -4.394 1.00 51.72 231 ARG A N 1
ATOM 1863 C CA . ARG A 1 231 ? 18.617 29.040 -3.256 1.00 51.72 231 ARG A CA 1
ATOM 1864 C C . ARG A 1 231 ? 19.921 29.816 -3.084 1.00 51.72 231 ARG A C 1
ATOM 1866 O O . ARG A 1 231 ? 19.986 30.729 -2.274 1.00 51.72 231 ARG A O 1
ATOM 1873 N N . THR A 1 232 ? 20.975 29.434 -3.799 1.00 46.38 232 THR A N 1
ATOM 1874 C CA . THR A 1 232 ? 22.293 30.077 -3.700 1.00 46.38 232 THR A CA 1
ATOM 1875 C C . THR A 1 232 ? 22.687 30.798 -4.987 1.00 46.38 232 THR A C 1
ATOM 1877 O O . THR A 1 232 ? 23.545 31.675 -4.950 1.00 46.38 232 THR A O 1
ATOM 1880 N N . SER A 1 233 ? 22.026 30.507 -6.114 1.00 42.62 233 SER A N 1
ATOM 1881 C CA . SER A 1 233 ? 22.279 31.172 -7.392 1.00 42.62 233 SER A CA 1
ATOM 1882 C C . SER A 1 233 ? 21.621 32.563 -7.456 1.00 42.62 233 SER A C 1
ATOM 1884 O O . SER A 1 233 ? 20.391 32.672 -7.442 1.00 42.62 233 SER A O 1
ATOM 1886 N N . PRO A 1 234 ? 22.401 33.657 -7.575 1.00 47.38 234 PRO A N 1
ATOM 1887 C CA . PRO A 1 234 ? 21.873 35.025 -7.596 1.00 47.38 234 PRO A CA 1
ATOM 1888 C C . PRO A 1 234 ? 21.023 35.337 -8.838 1.00 47.38 234 PRO A C 1
ATOM 1890 O O . PRO A 1 234 ? 20.213 36.259 -8.800 1.00 47.38 234 PRO A O 1
ATOM 1893 N N . ASN A 1 235 ? 21.158 34.541 -9.903 1.00 44.50 235 ASN A N 1
ATOM 1894 C CA . ASN A 1 235 ? 20.461 34.732 -11.177 1.00 44.50 235 ASN A CA 1
ATOM 1895 C C . ASN A 1 235 ? 19.329 33.718 -11.410 1.00 44.50 235 ASN A C 1
ATOM 1897 O O . ASN A 1 235 ? 18.737 33.699 -12.489 1.00 44.50 235 ASN A O 1
ATOM 1901 N N . PHE A 1 236 ? 19.019 32.861 -10.430 1.00 43.28 236 PHE A N 1
ATOM 1902 C CA . PHE A 1 236 ? 17.933 31.896 -10.572 1.00 43.28 236 PHE A CA 1
ATOM 1903 C C . PHE A 1 236 ? 16.568 32.596 -10.566 1.00 43.28 236 PHE A C 1
ATOM 1905 O O . PHE A 1 236 ? 16.220 33.339 -9.641 1.00 43.28 236 PHE A O 1
ATOM 1912 N N . ARG A 1 237 ? 15.780 32.314 -11.604 1.00 45.69 237 ARG A N 1
ATOM 1913 C CA . ARG A 1 237 ? 14.401 32.767 -11.752 1.00 45.69 237 ARG A CA 1
ATOM 1914 C C . ARG A 1 237 ? 13.549 31.603 -12.231 1.00 45.69 237 ARG A C 1
ATOM 1916 O O . ARG A 1 237 ? 13.860 30.989 -13.248 1.00 45.69 237 ARG A O 1
ATOM 1923 N N . LEU A 1 238 ? 12.458 31.343 -11.520 1.00 43.34 238 LEU A N 1
ATOM 1924 C CA . LEU A 1 238 ? 11.446 30.381 -11.936 1.00 43.34 238 LEU A CA 1
ATOM 1925 C C . LEU A 1 238 ? 10.098 31.090 -12.047 1.00 43.34 238 LEU A C 1
ATOM 1927 O O . LEU A 1 238 ? 9.586 31.641 -11.070 1.00 43.34 238 LEU A O 1
ATOM 1931 N N . ASP A 1 239 ? 9.529 31.060 -13.246 1.00 44.84 239 ASP A N 1
ATOM 1932 C CA . ASP A 1 239 ? 8.219 31.634 -13.525 1.00 44.84 239 ASP A CA 1
ATOM 1933 C C . ASP A 1 239 ? 7.171 30.518 -13.457 1.00 44.84 239 ASP A C 1
ATOM 1935 O O . ASP A 1 239 ? 7.198 29.573 -14.247 1.00 44.84 239 ASP A O 1
ATOM 1939 N N . VAL A 1 240 ? 6.259 30.610 -12.486 1.00 45.38 240 VAL A N 1
ATOM 1940 C CA . VAL A 1 240 ? 5.185 29.627 -12.292 1.00 45.38 240 VAL A CA 1
ATOM 1941 C C . VAL A 1 240 ? 3.876 30.231 -12.783 1.00 45.38 240 VAL A C 1
ATOM 1943 O O . VAL A 1 240 ? 3.431 31.271 -12.291 1.00 45.38 240 VAL A O 1
ATOM 1946 N N . TYR A 1 241 ? 3.256 29.553 -13.747 1.00 43.78 241 TYR A N 1
ATOM 1947 C CA . TYR A 1 241 ? 1.956 29.917 -14.298 1.00 43.78 241 TYR A CA 1
ATOM 1948 C C . TYR A 1 241 ? 0.889 29.035 -13.659 1.00 43.78 241 TYR A C 1
ATOM 1950 O O . TYR A 1 241 ? 0.897 27.818 -13.834 1.00 43.78 241 TYR A O 1
ATOM 1958 N N . LEU A 1 242 ? -0.029 29.651 -12.918 1.00 46.38 242 LEU A N 1
ATOM 1959 C CA . LEU A 1 242 ? -1.209 28.972 -12.393 1.00 46.38 242 LEU A CA 1
ATOM 1960 C C . LEU A 1 242 ? -2.434 29.423 -13.181 1.00 46.38 242 LEU A C 1
ATOM 1962 O O . LEU A 1 242 ? -2.773 30.608 -13.209 1.00 46.38 242 LEU A O 1
ATOM 1966 N N . ILE A 1 243 ? -3.072 28.453 -13.833 1.00 44.78 243 ILE A N 1
ATOM 1967 C CA . ILE A 1 243 ? -4.363 28.625 -14.491 1.00 44.78 243 ILE A CA 1
ATOM 1968 C C . ILE A 1 243 ? -5.420 28.258 -13.459 1.00 44.78 243 ILE A C 1
ATOM 1970 O O . ILE A 1 243 ? -5.483 27.111 -13.018 1.00 44.78 243 ILE A O 1
ATOM 1974 N N . ILE A 1 244 ? -6.220 29.240 -13.051 1.00 46.38 244 ILE A N 1
ATOM 1975 C CA . ILE A 1 244 ? -7.347 29.018 -12.150 1.00 46.38 244 ILE A CA 1
ATOM 1976 C C . ILE A 1 244 ? -8.619 29.207 -12.968 1.00 46.38 244 ILE A C 1
ATOM 1978 O O . ILE A 1 244 ? -8.967 30.325 -13.357 1.00 46.38 244 ILE A O 1
ATOM 1982 N N . GLU A 1 245 ? -9.310 28.103 -13.236 1.00 42.66 245 GLU A N 1
ATOM 1983 C CA . GLU A 1 245 ? -10.648 28.144 -13.814 1.00 42.66 245 GLU A CA 1
ATOM 1984 C C . GLU A 1 245 ? -11.664 28.435 -12.708 1.00 42.66 245 GLU A C 1
ATOM 1986 O O . GLU A 1 245 ? -11.804 27.668 -11.756 1.00 42.66 245 GLU A O 1
ATOM 1991 N N . CYS A 1 246 ? -12.365 29.561 -12.826 1.00 41.53 246 CYS A N 1
ATOM 1992 C CA . CYS A 1 246 ? -13.443 29.934 -11.921 1.00 41.53 246 CYS A CA 1
ATOM 1993 C C . CYS A 1 246 ? -14.774 29.832 -12.671 1.00 41.53 246 CYS A C 1
ATOM 1995 O O . CYS A 1 246 ? -14.971 30.470 -13.710 1.00 41.53 246 CYS A O 1
ATOM 1997 N N . ILE A 1 247 ? -15.690 29.014 -12.156 1.00 40.56 247 ILE A N 1
ATOM 1998 C CA . ILE A 1 247 ? -17.032 28.861 -12.717 1.00 40.56 247 ILE A CA 1
ATOM 1999 C C . ILE A 1 247 ? -17.977 29.718 -11.876 1.00 40.56 247 ILE A C 1
ATOM 2001 O O . ILE A 1 247 ? -18.246 29.398 -10.723 1.00 40.56 247 ILE A O 1
ATOM 2005 N N . THR A 1 248 ? -18.479 30.814 -12.450 1.00 36.81 248 THR A N 1
ATOM 2006 C CA . THR A 1 248 ? -19.477 31.681 -11.803 1.00 36.81 248 THR A CA 1
ATOM 2007 C C . THR A 1 248 ? -20.753 31.684 -12.644 1.00 36.81 248 THR A C 1
ATOM 2009 O O . THR A 1 248 ? -20.804 32.326 -13.699 1.00 36.81 248 THR A O 1
ATOM 2012 N N . GLY A 1 249 ? -21.785 30.956 -12.209 1.00 48.31 249 GLY A N 1
ATOM 2013 C CA . GLY A 1 249 ? -23.034 30.817 -12.969 1.00 48.31 249 GLY A CA 1
ATOM 2014 C C . GLY A 1 249 ? -22.814 30.212 -14.366 1.00 48.31 249 GLY A C 1
ATOM 2015 O O . GLY A 1 249 ? -22.075 29.245 -14.518 1.00 48.31 249 GLY A O 1
ATOM 2016 N N . SER A 1 250 ? -23.433 30.785 -15.407 1.00 33.31 250 SER A N 1
ATOM 2017 C CA . SER A 1 250 ? -23.363 30.283 -16.795 1.00 33.31 250 SER A CA 1
ATOM 2018 C C . SER A 1 250 ? -22.108 30.693 -17.585 1.00 33.31 250 SER A C 1
ATOM 2020 O O . SER A 1 250 ? -22.045 30.476 -18.798 1.00 33.31 250 SER A O 1
ATOM 2022 N N . ARG A 1 251 ? -21.101 31.305 -16.945 1.00 36.47 251 ARG A N 1
ATOM 2023 C CA . ARG A 1 251 ? -19.857 31.737 -17.605 1.00 36.47 251 ARG A CA 1
ATOM 2024 C C . ARG A 1 251 ? -18.629 31.138 -16.918 1.00 36.47 251 ARG A C 1
ATOM 2026 O O . ARG A 1 251 ? -18.442 31.290 -15.715 1.00 36.47 251 ARG A O 1
ATOM 2033 N N . GLN A 1 252 ? -17.770 30.510 -17.721 1.00 39.50 252 GLN A N 1
ATOM 2034 C CA . GLN A 1 252 ? -16.435 30.061 -17.323 1.00 39.50 252 GLN A CA 1
ATOM 2035 C C . GLN A 1 252 ? -15.460 31.238 -17.486 1.00 39.50 252 GLN A C 1
ATOM 2037 O O . GLN A 1 252 ? -15.335 31.792 -18.583 1.00 39.50 252 GLN A O 1
ATOM 2042 N N . LEU A 1 253 ? -14.801 31.645 -16.401 1.00 40.25 253 LEU A N 1
ATOM 2043 C CA . LEU A 1 253 ? -13.729 32.639 -16.409 1.00 40.25 253 LEU A CA 1
ATOM 2044 C C . LEU A 1 253 ? -12.391 31.927 -16.190 1.00 40.25 253 LEU A C 1
ATOM 2046 O O . LEU A 1 253 ? -12.228 31.189 -15.221 1.00 40.25 253 LEU A O 1
ATOM 2050 N N . GLU A 1 254 ? -11.422 32.175 -17.068 1.00 43.75 254 GLU A N 1
ATOM 2051 C CA . GLU A 1 254 ? -10.031 31.767 -16.860 1.00 43.75 254 GLU A CA 1
ATOM 2052 C C . GLU A 1 254 ? -9.273 32.957 -16.264 1.00 43.75 254 GLU A C 1
ATOM 2054 O O . GLU A 1 254 ? -9.126 34.005 -16.903 1.00 43.75 254 GLU A O 1
ATOM 2059 N N . ASN A 1 255 ? -8.812 32.814 -15.022 1.00 47.81 255 ASN A N 1
ATOM 2060 C CA . ASN A 1 255 ? -7.909 33.778 -14.406 1.00 47.81 255 ASN A CA 1
ATOM 2061 C C . ASN A 1 255 ? -6.483 33.229 -14.463 1.00 47.81 255 ASN A C 1
ATOM 2063 O O . ASN A 1 255 ? -6.230 32.074 -14.113 1.00 47.81 255 ASN A O 1
ATOM 2067 N N . TYR A 1 256 ? -5.548 34.081 -14.875 1.00 46.06 256 TYR A N 1
ATOM 2068 C CA . TYR A 1 256 ? -4.132 33.744 -14.948 1.00 46.06 256 TYR A CA 1
ATOM 2069 C C . TYR A 1 256 ? -3.390 34.476 -13.833 1.00 46.06 256 TYR A C 1
ATOM 2071 O O . TYR A 1 256 ? -3.465 35.706 -13.729 1.00 46.06 256 TYR A O 1
ATOM 2079 N N . ILE A 1 257 ? -2.660 33.721 -13.011 1.00 48.47 257 ILE A N 1
ATOM 2080 C CA . ILE A 1 257 ? -1.770 34.284 -11.994 1.00 48.47 257 ILE A CA 1
ATOM 2081 C C . ILE A 1 257 ? -0.335 34.023 -12.424 1.00 48.47 257 ILE A C 1
ATOM 2083 O O . ILE A 1 257 ? 0.094 32.873 -12.532 1.00 48.47 257 ILE A O 1
ATOM 2087 N N . LEU A 1 258 ? 0.402 35.109 -12.658 1.00 42.91 258 LEU A N 1
ATOM 2088 C CA . LEU A 1 258 ? 1.837 35.062 -12.903 1.00 42.91 258 LEU A CA 1
ATOM 2089 C C . LEU A 1 258 ? 2.576 35.271 -11.580 1.00 42.91 258 LEU A C 1
ATOM 2091 O O . LEU A 1 258 ? 2.473 36.338 -10.963 1.00 42.91 258 LEU A O 1
ATOM 2095 N N . MET A 1 259 ? 3.331 34.258 -11.156 1.00 46.66 259 MET A N 1
ATOM 2096 C CA . MET A 1 259 ? 4.187 34.343 -9.975 1.00 46.66 259 MET A CA 1
ATOM 2097 C C . MET A 1 259 ? 5.652 34.198 -10.367 1.00 46.66 259 MET A C 1
ATOM 2099 O O . MET A 1 259 ? 6.026 33.274 -11.089 1.00 46.66 259 MET A O 1
ATOM 2103 N N . HIS A 1 260 ? 6.481 35.105 -9.851 1.00 46.25 260 HIS A N 1
ATOM 2104 C CA . HIS A 1 260 ? 7.928 35.054 -10.015 1.00 46.25 260 HIS A CA 1
ATOM 2105 C C . HIS A 1 260 ? 8.556 34.541 -8.718 1.00 46.25 260 HIS A C 1
ATOM 2107 O O . HIS A 1 260 ? 8.405 35.151 -7.654 1.00 46.25 260 HIS A O 1
ATOM 2113 N N . VAL A 1 261 ? 9.262 33.416 -8.808 1.00 46.06 261 VAL A N 1
ATOM 2114 C CA . VAL A 1 261 ? 10.128 32.917 -7.738 1.00 46.06 261 VAL A CA 1
ATOM 2115 C C . VAL A 1 261 ? 11.532 33.446 -8.012 1.00 46.06 261 VAL A C 1
ATOM 2117 O O . VAL A 1 261 ? 12.113 33.146 -9.057 1.00 46.06 261 VAL A O 1
ATOM 2120 N N . THR A 1 262 ? 12.079 34.230 -7.085 1.00 49.81 262 THR A N 1
ATOM 2121 C CA . THR A 1 262 ? 13.482 34.663 -7.125 1.00 49.81 262 THR A CA 1
ATOM 2122 C C . THR A 1 262 ? 14.205 34.231 -5.852 1.00 49.81 262 THR A C 1
ATOM 2124 O O . THR A 1 262 ? 13.577 33.793 -4.885 1.00 49.81 262 THR A O 1
ATOM 2127 N N . ASN A 1 263 ? 15.531 34.386 -5.835 1.00 35.91 263 ASN A N 1
ATOM 2128 C CA . ASN A 1 263 ? 16.382 34.056 -4.687 1.00 35.91 263 ASN A CA 1
ATOM 2129 C C . ASN A 1 263 ? 15.969 34.799 -3.383 1.00 35.91 263 ASN A C 1
ATOM 2131 O O . ASN A 1 263 ? 16.177 34.317 -2.278 1.00 35.91 263 ASN A O 1
ATOM 2135 N N . GLY A 1 264 ? 15.280 35.944 -3.493 1.00 41.44 264 GLY A N 1
ATOM 2136 C CA . GLY A 1 264 ? 14.758 36.717 -2.353 1.00 41.44 264 GLY A CA 1
ATOM 2137 C C . GLY A 1 264 ? 13.343 36.339 -1.886 1.00 41.44 264 GLY A C 1
ATOM 2138 O O . GLY A 1 264 ? 12.759 37.064 -1.079 1.00 41.44 264 GLY A O 1
ATOM 2139 N N . GLY A 1 265 ? 12.762 35.255 -2.411 1.00 50.53 265 GLY A N 1
ATOM 2140 C CA . GLY A 1 265 ? 11.401 34.804 -2.113 1.00 50.53 265 GLY A CA 1
ATOM 2141 C C . GLY A 1 265 ? 10.404 35.007 -3.261 1.00 50.53 265 GLY A C 1
ATOM 2142 O O . GLY A 1 265 ? 10.733 35.493 -4.342 1.00 50.53 265 GLY A O 1
ATOM 2143 N N . LEU A 1 266 ? 9.151 34.597 -3.034 1.00 45.59 266 LEU A N 1
ATOM 2144 C CA . LEU A 1 266 ? 8.080 34.703 -4.030 1.00 45.59 266 LEU A CA 1
ATOM 2145 C C . LEU A 1 266 ? 7.508 36.124 -4.062 1.00 45.59 266 LEU A C 1
ATOM 2147 O O . LEU A 1 266 ? 7.066 36.627 -3.028 1.00 45.59 266 LEU A O 1
ATOM 2151 N N . ARG A 1 267 ? 7.441 36.741 -5.245 1.00 48.69 267 ARG A N 1
ATOM 2152 C CA . ARG A 1 267 ? 6.705 37.995 -5.464 1.00 48.69 267 ARG A CA 1
ATOM 2153 C C . ARG A 1 267 ? 5.565 37.754 -6.456 1.00 48.69 267 ARG A C 1
ATOM 2155 O O . ARG A 1 267 ? 5.784 37.270 -7.567 1.00 48.69 267 ARG A O 1
ATOM 2162 N N . VAL A 1 268 ? 4.341 38.087 -6.046 1.00 48.09 268 VAL A N 1
ATOM 2163 C CA . VAL A 1 268 ? 3.146 38.052 -6.904 1.00 48.09 268 VAL A CA 1
ATOM 2164 C C . VAL A 1 268 ? 3.057 39.390 -7.628 1.00 48.09 268 VAL A C 1
ATOM 2166 O O . VAL A 1 268 ? 3.059 40.428 -6.974 1.00 48.09 268 VAL A O 1
ATOM 2169 N N . PHE A 1 269 ? 3.017 39.381 -8.962 1.00 44.19 269 PHE A N 1
ATOM 2170 C CA . PHE A 1 269 ? 3.132 40.623 -9.737 1.00 44.19 269 PHE A CA 1
ATOM 2171 C C . PHE A 1 269 ? 1.850 41.054 -10.456 1.00 44.19 269 PHE A C 1
ATOM 2173 O O . PHE A 1 269 ? 1.658 42.258 -10.629 1.00 44.19 269 PHE A O 1
ATOM 2180 N N . LYS A 1 270 ? 0.970 40.141 -10.903 1.00 45.66 270 LYS A N 1
ATOM 2181 C CA . LYS A 1 270 ? -0.246 40.558 -11.628 1.00 45.66 270 LYS A CA 1
ATOM 2182 C C . LYS A 1 270 ? -1.340 39.490 -11.695 1.00 45.66 270 LYS A C 1
ATOM 2184 O O . LYS A 1 270 ? -1.064 38.342 -12.039 1.00 45.66 270 LYS A O 1
ATOM 2189 N N . LEU A 1 271 ? -2.584 39.908 -11.447 1.00 44.88 271 LEU A N 1
ATOM 2190 C CA . LEU A 1 271 ? -3.801 39.173 -11.800 1.00 44.88 271 LEU A CA 1
ATOM 2191 C C . LEU A 1 271 ? -4.194 39.573 -13.232 1.00 44.88 271 LEU A C 1
ATOM 2193 O O . LEU A 1 271 ? -4.476 40.747 -13.483 1.00 44.88 271 LEU A O 1
ATOM 2197 N N . LEU A 1 272 ? -4.188 38.637 -14.182 1.00 44.56 272 LEU A N 1
ATOM 2198 C CA . LEU A 1 272 ? -4.675 38.888 -15.542 1.00 44.56 272 LEU A CA 1
ATOM 2199 C C . LEU A 1 272 ? -6.048 38.231 -15.709 1.00 44.56 272 LEU A C 1
ATOM 2201 O O . LEU A 1 272 ? -6.180 37.009 -15.659 1.00 44.56 272 LEU A O 1
ATOM 2205 N N . LYS A 1 273 ? -7.076 39.063 -15.901 1.00 4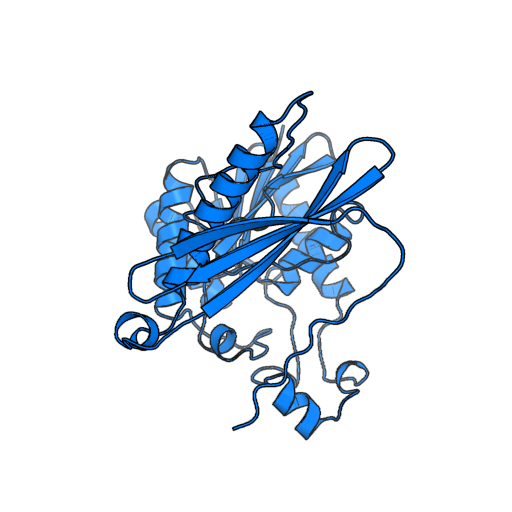0.00 273 LYS A N 1
ATOM 2206 C CA . LYS A 1 273 ? -8.452 38.634 -16.165 1.00 40.00 273 LYS A CA 1
ATOM 2207 C C . LYS A 1 273 ? -8.636 38.517 -17.678 1.00 40.00 273 LYS A C 1
ATOM 2209 O O . LYS A 1 273 ? -8.634 39.538 -18.363 1.00 40.00 273 LYS A O 1
ATOM 2214 N N . ALA A 1 274 ? -8.785 37.304 -18.207 1.00 40.12 274 ALA A N 1
ATOM 2215 C CA . ALA A 1 274 ? -9.128 37.104 -19.612 1.00 40.12 274 ALA A CA 1
ATOM 2216 C C . ALA A 1 274 ? -10.613 36.728 -19.721 1.00 40.12 274 ALA A C 1
ATOM 2218 O O . ALA A 1 274 ? -11.049 35.686 -19.239 1.00 40.12 274 ALA A O 1
ATOM 2219 N N . LEU A 1 275 ? -11.413 37.585 -20.359 1.00 33.22 275 LEU A N 1
ATOM 2220 C CA . LEU A 1 275 ? -12.741 37.195 -20.832 1.00 33.22 275 LEU A CA 1
ATOM 2221 C C . LEU A 1 275 ? -12.553 36.444 -22.152 1.00 33.22 275 LEU A C 1
ATOM 2223 O O . LEU A 1 275 ? -11.874 36.957 -23.042 1.00 33.22 275 LEU A O 1
ATOM 2227 N N . ARG A 1 276 ? -13.145 35.248 -22.296 1.00 33.66 276 ARG A N 1
ATOM 2228 C CA . ARG A 1 276 ? -13.137 34.513 -23.571 1.00 33.66 276 ARG A CA 1
ATOM 2229 C C . ARG A 1 276 ? -13.771 35.377 -24.666 1.00 33.66 276 ARG A C 1
ATOM 2231 O O . ARG A 1 276 ? -14.988 35.406 -24.817 1.00 33.66 276 ARG A O 1
ATOM 2238 N N . SER A 1 277 ? -12.938 36.023 -25.471 1.00 32.81 277 SER A N 1
ATOM 2239 C CA . SER A 1 277 ? -13.224 36.230 -26.885 1.00 32.81 277 SER A CA 1
ATOM 2240 C C . SER A 1 277 ? -12.273 35.322 -27.661 1.00 32.81 277 SER A C 1
ATOM 2242 O O . SER A 1 277 ? -11.120 35.141 -27.276 1.00 32.81 277 SER A O 1
ATOM 2244 N N . LYS A 1 278 ? -12.824 34.631 -28.657 1.00 36.38 278 LYS A N 1
ATOM 2245 C CA . LYS A 1 278 ? -12.180 33.584 -29.453 1.00 36.38 278 LYS A CA 1
ATOM 2246 C C . LYS A 1 278 ? -10.820 34.038 -30.000 1.00 36.38 278 LYS A C 1
ATOM 2248 O O . LYS A 1 278 ? -10.791 34.669 -31.040 1.00 36.38 278 LYS A O 1
ATOM 2253 N N . GLU A 1 279 ? -9.719 33.655 -29.364 1.00 30.61 279 GLU A N 1
ATOM 2254 C CA . GLU A 1 279 ? -8.399 33.549 -29.998 1.00 30.61 279 GLU A CA 1
ATOM 2255 C C . GLU A 1 279 ? -7.463 32.768 -29.062 1.00 30.61 279 GLU A C 1
ATOM 2257 O O . GLU A 1 279 ? -7.009 33.270 -28.035 1.00 30.61 279 GLU A O 1
ATOM 2262 N N . ARG A 1 280 ? -7.182 31.501 -29.395 1.00 34.75 280 ARG A N 1
ATOM 2263 C CA . ARG A 1 280 ? -6.082 30.754 -28.771 1.00 34.75 280 ARG A CA 1
ATOM 2264 C C . ARG A 1 280 ? -4.775 31.431 -29.189 1.00 34.75 280 ARG A C 1
ATOM 2266 O O . ARG A 1 280 ? -4.307 31.202 -30.299 1.00 34.75 280 ARG A O 1
ATOM 2273 N N . ARG A 1 281 ? -4.168 32.232 -28.313 1.00 29.42 281 ARG A N 1
ATOM 2274 C CA . ARG A 1 281 ? -2.757 32.617 -28.451 1.00 29.42 281 ARG A CA 1
ATOM 2275 C C . ARG A 1 281 ? -1.909 31.676 -27.610 1.00 29.42 281 ARG A C 1
ATOM 2277 O O . ARG A 1 281 ? -1.841 31.786 -26.391 1.00 29.42 281 ARG A O 1
ATOM 2284 N N . THR A 1 282 ? -1.282 30.722 -28.285 1.00 29.22 282 THR A N 1
ATOM 2285 C CA . THR A 1 282 ? -0.174 29.923 -27.762 1.00 29.22 282 THR A CA 1
ATOM 2286 C C . THR A 1 282 ? 0.964 30.846 -27.339 1.00 29.22 282 THR A C 1
ATOM 2288 O O . THR A 1 282 ? 1.642 31.420 -28.189 1.00 29.22 282 THR A O 1
ATOM 2291 N N . TYR A 1 283 ? 1.215 30.963 -26.037 1.00 31.05 283 TYR A N 1
ATOM 2292 C CA . TYR A 1 283 ? 2.484 31.483 -25.529 1.00 31.05 283 TYR A CA 1
ATOM 2293 C C . TYR A 1 283 ? 3.490 30.335 -25.438 1.00 31.05 283 TYR A C 1
ATOM 2295 O O . TYR A 1 283 ? 3.818 29.844 -24.365 1.00 31.05 283 TYR A O 1
ATOM 2303 N N . GLY A 1 284 ? 3.965 29.890 -26.601 1.00 28.64 284 GLY A N 1
ATOM 2304 C CA . GLY A 1 284 ? 5.249 29.213 -26.702 1.00 28.64 284 GLY A CA 1
ATOM 2305 C C . GLY A 1 284 ? 6.315 30.278 -26.921 1.00 28.64 284 GLY A C 1
ATOM 2306 O O . GLY A 1 284 ? 6.352 30.891 -27.984 1.00 28.64 284 GLY A O 1
ATOM 2307 N N . LYS A 1 285 ? 7.173 30.521 -25.930 1.00 27.00 285 LYS A N 1
ATOM 2308 C CA . LYS A 1 285 ? 8.484 31.119 -26.192 1.00 27.00 285 LYS A CA 1
ATOM 2309 C C . LYS A 1 285 ? 9.540 30.055 -25.947 1.00 27.00 285 LYS A C 1
ATOM 2311 O O . LYS A 1 285 ? 9.751 29.628 -24.818 1.00 27.00 285 LYS A O 1
ATOM 2316 N N . GLN A 1 286 ? 10.147 29.628 -27.053 1.00 29.19 286 GLN A N 1
ATOM 2317 C CA . GLN A 1 286 ? 11.450 28.982 -27.086 1.00 29.19 286 GLN A CA 1
ATOM 2318 C C . GLN A 1 286 ? 12.444 29.828 -26.288 1.00 29.19 286 GLN A C 1
ATOM 2320 O O . GLN A 1 286 ? 12.508 31.042 -26.480 1.00 29.19 286 GLN A O 1
ATOM 2325 N N . TYR A 1 287 ? 13.253 29.173 -25.464 1.00 27.20 287 TYR A N 1
ATOM 2326 C CA . TYR A 1 287 ? 14.589 29.667 -25.172 1.00 27.20 287 TYR A CA 1
ATOM 2327 C C . TYR A 1 287 ? 15.571 28.645 -25.736 1.00 27.20 287 TYR A C 1
ATOM 2329 O O . TYR A 1 287 ? 15.680 27.517 -25.266 1.00 27.20 287 TYR A O 1
ATOM 2337 N N . THR A 1 288 ? 16.161 29.042 -26.858 1.00 28.19 288 THR A N 1
ATOM 2338 C CA . THR A 1 288 ? 17.358 28.475 -27.469 1.00 28.19 288 THR A CA 1
ATOM 2339 C C . THR A 1 288 ? 18.593 28.841 -26.649 1.00 28.19 288 THR A C 1
ATOM 2341 O O . THR A 1 288 ? 18.733 30.013 -26.302 1.00 28.19 288 THR A O 1
ATOM 2344 N N . GLN A 1 289 ? 19.467 27.835 -26.505 1.00 28.98 289 GLN A N 1
ATOM 2345 C CA . GLN A 1 289 ? 20.826 27.792 -25.935 1.00 28.98 289 GLN A CA 1
ATOM 2346 C C . GLN A 1 289 ? 20.967 28.040 -24.432 1.00 28.98 289 GLN A C 1
ATOM 2348 O O . GLN A 1 289 ? 20.698 29.164 -23.961 1.00 28.98 289 GLN A O 1
#

Sequence (289 aa):
MATTIGLIRHGVTEWNNLSKAQGISDIPLNEEGIEQATALAKRLSSEEWDVIFSSNLTRARQTAEIIQQCLGVPVFNDERIREINCGLIEGTTEEERITRWGANWREQNLGMEDFKMVAKRGLTFLEKLIKEHVDKRILVISHGALIGLSLQHLLPQHFQKTYIDNTSITILTHTNNKWACQLYNRQPGYKGDIQSIYVEGQEQGPIEVAILATFLFYRYKFLSRLPEWTRTSPNFRLDVYLIIECITGSRQLENYILMHVTNGGLRVFKLLKALRSKERRTYGKQYTQ

Foldseek 3Di:
DKEKEKEAEFFDFPCVVVQADAALPQTAHDPRRLVQLLLLLVVCLVDDAAEEEFAPRRRGVSSVVSNCVSRVHYYHYDNLQEGWHPAPRGPHHPVRQCVPPNPVSVVDPRPTDDLVSLLVSLLVVVVVCCVPPPPGYYYYYHHFSSVLSVCCVQPVVVRVDDGADHRFIWMWMADPNDIDTPDPRHGRPPPDPCVDDDDDDDDDPSVVVVVVVVVVVCQPPPVVPDDPVLLVDQPRKDWDWDWDWDDDPPAIWTWIWIWIQGNVGIDTDDIDTDDDDDDDDDPDDDDDD